Protein AF-A0A9E4W998-F1 (afdb_monomer_lite)

Sequence (373 aa):
MCLHSLLADSEVFVQIQPGGPGDFEPGATVIGVSGEPVAAVGDEARWFGGEDSEAGGDVGALSVRQNTSIGAIYFRIFVGRPDLDSGAQLEIAKTLALAALPRFPGDAGYVNNILLKEEAGEWTRGEGLVATLGLFAGEVEATEVLLNPELVDFDGTGVILMAREYLEDGPDDEAKTEIERLLERLILSRERLEAMAGIGPPTTARGLQPIFLGKALGAGDCEDNHGAPAPCVLEVTIGELDEMFGEGKYSIWVEEGQSQFGWTDNHLLWAKEAMTESAIAYEAEGDMLNVDMWFSAFKGPHTTASPLFEGGDCFIALHGPMQNEEESVFKQNIAAAMAHCALPVLAPPGEEEGDDCEIDICLSSEFFWPVLF

Secondary structure (DSSP, 8-state):
--TTSSSTT-SSEEEEEE--GGGGSTT-EETTEEPEEETTSSSEEEEE-STT-TTTSSEEEEEEEEEETTEEEEEEEEEE-TTS-HHHHHHHHHHHHHHHGGGSTTS-BHHHHHHHHHHTTSS-HHHHHHHHHHHHTTSS-HHHH-S-SS-SB---HHHHHHHHHHHHH-S-HHHHHHHHHHHHHHS--HHHHHHHTT-SS-SS------------B----TTTTS--SS-EEEEEE-HHHHHHH-TTSEEEEEETTHHHHT--HHHHHHHHHHHHHHHHHHHTTSPPPPEEEEE-----S--SEEEEEETTEEEEEE-GGGGGS-HHHHHHHHHHHHHHHHHHHHS-------TT--------TTTSSTT--

Radius of gyration: 27.63 Å; chains: 1; bounding box: 77×41×64 Å

Foldseek 3Di:
DDPPPPCPPDLWDKDKFFFDPLLVDVQRADLQFGWDWDPDFAPTKTKRFFCPRPNDGFKIKIWHWHQAPVGIGIMMMITRDNVDHRVVSVVVRRVVRVVCVVVPQRQLELVVLLVVCCVVVVDPSLVLLLQSLCVVLLNHDPVVRGPDSDHPDLACVSSLVSLVVCLVDPPDPVSNVSSVVSCVRNPPDPVRLCVLQCVPDNPDPPPPDPQDQDDFDAFDQCVVPDVDPFGFGGKRWDVVCCVVQNGQLEIETETPCVVVLVDDVVLVVLLSSLSVSLCVSLVVVHRFFREYEYEDSAPDPDLAWAWDDDPRHIYTYGYSNVSPDDSSVSSSRSSVSSNVRSSVGSRDDDDDDDPDDPPPSCNDPRPPPVVPD

pLDDT: mean 78.98, std 19.94, range [28.03, 98.44]

Structure (mmCIF, N/CA/C/O backbone):
data_AF-A0A9E4W998-F1
#
_entry.id   AF-A0A9E4W998-F1
#
loop_
_atom_site.group_PDB
_atom_site.id
_atom_site.type_symbol
_atom_site.label_atom_id
_atom_site.label_alt_id
_atom_site.label_comp_id
_atom_site.label_asym_id
_atom_site.label_entity_id
_atom_site.label_seq_id
_atom_site.pdbx_PDB_ins_code
_atom_site.Cartn_x
_atom_site.Cartn_y
_atom_site.Cartn_z
_atom_site.occupancy
_atom_site.B_iso_or_equiv
_atom_site.auth_seq_id
_atom_site.auth_comp_id
_atom_site.auth_asym_id
_atom_site.auth_atom_id
_atom_site.pdbx_PDB_model_num
ATOM 1 N N . MET A 1 1 ? -24.086 -18.890 0.461 1.00 29.09 1 MET A N 1
ATOM 2 C CA . MET A 1 1 ? -24.928 -19.902 1.138 1.00 29.09 1 MET A CA 1
ATOM 3 C C . MET A 1 1 ? -25.397 -19.271 2.446 1.00 29.09 1 MET A C 1
ATOM 5 O O . MET A 1 1 ? -24.570 -19.013 3.305 1.00 29.09 1 MET A O 1
ATOM 9 N N . CYS A 1 2 ? -26.659 -18.841 2.526 1.00 31.58 2 CYS A N 1
ATOM 10 C CA . CYS A 1 2 ? -27.147 -17.974 3.603 1.00 31.58 2 CYS A CA 1
ATOM 11 C C . CYS A 1 2 ? -27.314 -18.742 4.920 1.00 31.58 2 CYS A C 1
ATOM 13 O O . CYS A 1 2 ? -28.121 -19.665 5.004 1.00 31.58 2 CYS A O 1
ATOM 15 N N . LEU A 1 3 ? -26.626 -18.285 5.966 1.00 36.28 3 LEU A N 1
ATOM 16 C CA . LEU A 1 3 ? -26.754 -18.730 7.360 1.00 36.28 3 LEU A CA 1
ATOM 17 C C . LEU A 1 3 ? -28.107 -18.323 8.005 1.00 36.28 3 LEU A C 1
ATOM 19 O O . LEU A 1 3 ? -28.192 -18.122 9.208 1.00 36.28 3 LEU A O 1
ATOM 23 N N . HIS A 1 4 ? -29.161 -18.129 7.208 1.00 43.69 4 HIS A N 1
ATOM 24 C CA . HIS A 1 4 ? -30.417 -17.493 7.631 1.00 43.69 4 HIS A CA 1
ATOM 25 C C . HIS A 1 4 ? -31.451 -18.463 8.224 1.00 43.69 4 HIS A C 1
ATOM 27 O O . HIS A 1 4 ? -32.461 -18.013 8.745 1.00 43.69 4 HIS A O 1
ATOM 33 N N . SER A 1 5 ? -31.235 -19.782 8.153 1.00 42.38 5 SER A N 1
ATOM 34 C CA . SER A 1 5 ? -32.297 -20.759 8.457 1.00 42.38 5 SER A CA 1
ATOM 35 C C . SER A 1 5 ? -32.109 -21.567 9.747 1.00 42.38 5 SER A C 1
ATOM 37 O O . SER A 1 5 ? -33.015 -22.315 10.097 1.00 42.38 5 SER A O 1
ATOM 39 N N . LEU A 1 6 ? -30.972 -21.469 10.444 1.00 41.44 6 LEU A N 1
ATOM 40 C CA . LEU A 1 6 ? -30.675 -22.339 11.599 1.00 41.44 6 LEU A CA 1
ATOM 41 C C . LEU A 1 6 ? -30.755 -21.647 12.969 1.00 41.44 6 LEU A C 1
ATOM 43 O O . LEU A 1 6 ? -30.686 -22.333 13.981 1.00 41.44 6 LEU A O 1
ATOM 47 N N . LEU A 1 7 ? -30.930 -20.323 13.016 1.00 48.75 7 LEU A N 1
ATOM 48 C CA . LEU A 1 7 ? -31.042 -19.558 14.270 1.00 48.75 7 LEU A CA 1
ATOM 49 C C . LEU A 1 7 ? -32.471 -19.084 14.579 1.00 48.75 7 LEU A C 1
ATOM 51 O O . LEU A 1 7 ? -32.693 -18.476 15.618 1.00 48.75 7 LEU A O 1
ATOM 55 N N . ALA A 1 8 ? -33.443 -19.382 13.712 1.00 50.25 8 ALA A N 1
ATOM 56 C CA . ALA A 1 8 ? -34.829 -18.940 13.884 1.00 50.25 8 ALA A CA 1
ATOM 57 C C . ALA A 1 8 ? -35.542 -19.566 15.102 1.00 50.25 8 ALA A C 1
ATOM 59 O O . ALA A 1 8 ? -36.568 -19.044 15.521 1.00 50.25 8 ALA A O 1
ATOM 60 N N . ASP A 1 9 ? -34.990 -20.636 15.687 1.00 56.50 9 ASP A N 1
ATOM 61 C CA . ASP A 1 9 ? -35.613 -21.350 16.811 1.00 56.50 9 ASP A CA 1
ATOM 62 C C . ASP A 1 9 ? -34.942 -21.080 18.172 1.00 56.50 9 ASP A C 1
ATOM 64 O O . ASP A 1 9 ? -35.412 -21.578 19.195 1.00 56.50 9 ASP A O 1
ATOM 68 N N . SER A 1 10 ? -33.849 -20.307 18.228 1.00 56.22 10 SER A N 1
ATOM 69 C CA . SER A 1 10 ? -33.275 -19.876 19.508 1.00 56.22 10 SER A CA 1
ATOM 70 C C . SER A 1 10 ? -33.819 -18.503 19.889 1.00 56.22 10 SER A C 1
ATOM 72 O O . SER A 1 10 ? -33.426 -17.504 19.293 1.00 56.22 10 SER A O 1
ATOM 74 N N . GLU A 1 11 ? -34.666 -18.450 20.923 1.00 75.69 11 GLU A N 1
ATOM 75 C CA . GLU A 1 11 ? -35.223 -17.206 21.494 1.00 75.69 11 GLU A CA 1
ATOM 76 C C . GLU A 1 11 ? -34.141 -16.208 21.954 1.00 75.69 11 GLU A C 1
ATOM 78 O O . GLU A 1 11 ? -34.429 -15.033 22.142 1.00 75.69 11 GLU A O 1
ATOM 83 N N . VAL A 1 12 ? -32.891 -16.655 22.126 1.00 87.88 12 VAL A N 1
ATOM 84 C CA . VAL A 1 12 ? -31.770 -15.837 22.596 1.00 87.88 12 VAL A CA 1
ATOM 85 C C . VAL A 1 12 ? -30.600 -15.895 21.617 1.00 87.88 12 VAL A C 1
ATOM 87 O O . VAL A 1 12 ? -29.991 -16.952 21.449 1.00 87.88 12 VAL A O 1
ATOM 90 N N . PHE A 1 13 ? -30.234 -14.758 21.019 1.00 90.12 13 PHE A N 1
ATOM 91 C CA . PHE A 1 13 ? -29.075 -14.664 20.131 1.00 90.12 13 PHE A CA 1
ATOM 92 C C . PHE A 1 13 ? -28.424 -13.275 20.110 1.00 90.12 13 PHE A C 1
ATOM 94 O O . PHE A 1 13 ? -29.028 -12.257 20.444 1.00 90.12 13 PHE A O 1
ATOM 101 N N . VAL A 1 14 ? -27.168 -13.253 19.668 1.00 91.19 14 VAL A N 1
ATOM 102 C CA . VAL A 1 14 ? -26.423 -12.050 19.286 1.00 91.19 14 VAL A CA 1
ATOM 103 C C . VAL A 1 14 ? -25.777 -12.333 17.936 1.00 91.19 14 VAL A C 1
ATOM 105 O O . VAL A 1 14 ? -25.149 -13.378 17.768 1.00 91.19 14 VAL A O 1
ATOM 108 N N . GLN A 1 15 ? -25.917 -11.422 16.977 1.00 92.12 15 GLN A N 1
ATOM 109 C CA . GLN A 1 15 ? -25.364 -11.604 15.637 1.00 92.12 15 GLN A CA 1
ATOM 110 C C . GLN A 1 15 ? -24.784 -10.304 15.088 1.00 92.12 15 GLN A C 1
ATOM 112 O O . GLN A 1 15 ? -25.435 -9.268 15.149 1.00 92.12 15 GLN A O 1
ATOM 117 N N . ILE A 1 16 ? -23.596 -10.379 14.484 1.00 92.69 16 ILE A N 1
ATOM 118 C CA . ILE A 1 16 ? -23.014 -9.286 13.697 1.00 92.69 16 ILE A CA 1
ATOM 119 C C . ILE A 1 16 ? -23.237 -9.589 12.211 1.00 92.69 16 ILE A C 1
ATOM 121 O O . ILE A 1 16 ? -22.970 -10.704 11.763 1.00 92.69 16 ILE A O 1
ATOM 125 N N . GLN A 1 17 ? -23.755 -8.628 11.452 1.00 93.19 17 GLN A N 1
ATOM 126 C CA . GLN A 1 17 ? -23.986 -8.743 10.008 1.00 93.19 17 GLN A CA 1
ATOM 127 C C . GLN A 1 17 ? -23.460 -7.502 9.272 1.00 93.19 17 GLN A C 1
ATOM 129 O O . GLN A 1 17 ? -23.360 -6.439 9.885 1.00 93.19 17 GLN A O 1
ATOM 134 N N . PRO A 1 18 ? -23.180 -7.584 7.960 1.00 93.44 18 PRO A N 1
ATOM 135 C CA . PRO A 1 18 ? -22.953 -6.395 7.145 1.00 93.44 18 PRO A CA 1
ATOM 136 C C . PRO A 1 18 ? -24.141 -5.422 7.214 1.00 93.44 18 PRO A C 1
ATOM 138 O O . PRO A 1 18 ? -25.306 -5.832 7.184 1.00 93.44 18 PRO A O 1
ATOM 141 N N . GLY A 1 19 ? -23.834 -4.132 7.325 1.00 94.50 19 GLY A N 1
ATOM 142 C CA . GLY A 1 19 ? -24.793 -3.032 7.254 1.00 94.50 19 GLY A CA 1
ATOM 143 C C . GLY A 1 19 ? -24.738 -2.333 5.900 1.00 94.50 19 GLY A C 1
ATOM 144 O O . GLY A 1 19 ? -24.090 -2.808 4.968 1.00 94.50 19 GLY A O 1
ATOM 145 N N . GLY A 1 20 ? -25.401 -1.184 5.785 1.00 95.56 20 GLY A N 1
ATOM 146 C CA . GLY A 1 20 ? -25.269 -0.350 4.594 1.00 95.56 20 GLY A CA 1
ATOM 147 C C . GLY A 1 20 ? -25.562 1.126 4.851 1.00 95.56 20 GLY A C 1
ATOM 148 O O . GLY A 1 20 ? -26.165 1.466 5.868 1.00 95.56 20 GLY A O 1
ATOM 149 N N . PRO A 1 21 ? -25.190 2.015 3.912 1.00 96.25 21 PRO A N 1
ATOM 150 C CA . PRO A 1 21 ? -25.434 3.454 4.037 1.00 96.25 21 PRO A CA 1
ATOM 151 C C . PRO A 1 21 ? -26.922 3.794 4.196 1.00 96.25 21 PRO A C 1
ATOM 153 O O . PRO A 1 21 ? -27.255 4.748 4.894 1.00 96.25 21 PRO A O 1
ATOM 156 N N . GLY A 1 22 ? -27.815 2.969 3.634 1.00 96.50 22 GLY A N 1
ATOM 157 C CA . GLY A 1 22 ? -29.265 3.120 3.771 1.00 96.50 22 GLY A CA 1
ATOM 158 C C . GLY A 1 22 ? -29.775 3.067 5.216 1.00 96.50 22 GLY A C 1
ATOM 159 O O . GLY A 1 22 ? -30.827 3.627 5.494 1.00 96.50 22 GLY A O 1
ATOM 160 N N . ASP A 1 23 ? -29.025 2.476 6.156 1.00 96.44 23 ASP A N 1
ATOM 161 C CA . ASP A 1 23 ? -29.395 2.465 7.582 1.00 96.44 23 ASP A CA 1
ATOM 162 C C . ASP A 1 23 ? -29.306 3.866 8.219 1.00 96.44 23 ASP A C 1
ATOM 164 O O . ASP A 1 23 ? -29.913 4.135 9.254 1.00 96.44 23 ASP A O 1
ATOM 168 N N . PHE A 1 24 ? -28.566 4.783 7.595 1.00 96.38 24 PHE A N 1
ATOM 169 C CA . PHE A 1 24 ? -28.275 6.119 8.120 1.00 96.38 24 PHE A CA 1
ATOM 170 C C . PHE A 1 24 ? -29.111 7.216 7.451 1.00 96.38 24 PHE A C 1
ATOM 172 O O . PHE A 1 24 ? -29.078 8.378 7.862 1.00 96.38 24 PHE A O 1
ATOM 179 N N . GLU A 1 25 ? -29.929 6.862 6.459 1.00 96.06 25 GLU A N 1
ATOM 180 C CA . GLU A 1 25 ? -30.802 7.812 5.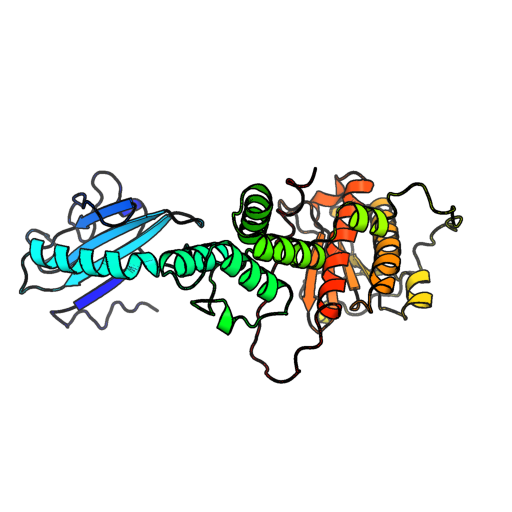777 1.00 96.06 25 GLU A CA 1
ATOM 181 C C . GLU A 1 25 ? -31.934 8.323 6.700 1.00 96.06 25 GLU A C 1
ATOM 183 O O . GLU A 1 25 ? -32.357 7.649 7.650 1.00 96.06 25 GLU A O 1
ATOM 188 N N . PRO A 1 26 ? -32.452 9.545 6.484 1.00 93.44 26 PRO A N 1
ATOM 189 C CA . PRO A 1 26 ? -33.636 10.022 7.194 1.00 93.44 26 PRO A CA 1
ATOM 190 C C . PRO A 1 26 ? -34.834 9.084 6.982 1.00 93.44 26 PRO A C 1
ATOM 192 O O . PRO A 1 26 ? -35.230 8.827 5.849 1.00 93.44 26 PRO A O 1
ATOM 195 N N . GLY A 1 27 ? -35.427 8.591 8.073 1.00 91.94 27 GLY A N 1
ATOM 196 C CA . GLY A 1 27 ? -36.542 7.638 8.010 1.00 91.94 27 GLY A CA 1
ATOM 197 C C . GLY A 1 27 ? -36.139 6.208 7.640 1.00 91.94 27 GLY A C 1
ATOM 198 O O . GLY A 1 27 ? -37.017 5.403 7.337 1.00 91.94 27 GLY A O 1
ATOM 199 N N . ALA A 1 28 ? -34.840 5.888 7.659 1.00 93.81 28 ALA A N 1
ATOM 200 C CA . ALA A 1 28 ? -34.356 4.527 7.494 1.00 93.81 28 ALA A CA 1
ATOM 201 C C . ALA A 1 28 ? -35.040 3.582 8.484 1.00 93.81 28 ALA A C 1
ATOM 203 O O . ALA A 1 28 ? -35.149 3.885 9.679 1.00 93.81 28 ALA A O 1
ATOM 204 N N . THR A 1 29 ? -35.455 2.422 7.978 1.00 93.31 29 THR A N 1
ATOM 205 C CA . THR A 1 29 ? -36.029 1.364 8.799 1.00 93.31 29 THR A CA 1
ATOM 206 C C . THR A 1 29 ? -35.238 0.077 8.672 1.00 93.31 29 THR A C 1
ATOM 208 O O . THR A 1 29 ? -35.014 -0.402 7.561 1.00 93.31 29 THR A O 1
ATOM 211 N N . VAL A 1 30 ? -34.911 -0.534 9.803 1.00 89.31 30 VAL A N 1
ATOM 212 C CA . VAL A 1 30 ? -34.403 -1.907 9.884 1.00 89.31 30 VAL A CA 1
ATOM 213 C C . VAL A 1 30 ? -35.447 -2.697 10.652 1.00 89.31 30 VAL A C 1
ATOM 215 O O . VAL A 1 30 ? -36.005 -2.179 11.612 1.00 89.31 30 VAL A O 1
ATOM 218 N N . ILE A 1 31 ? -35.778 -3.908 10.191 1.00 87.69 31 ILE A N 1
ATOM 219 C CA . ILE A 1 31 ? -36.824 -4.769 10.786 1.00 87.69 31 ILE A CA 1
ATOM 220 C C . ILE A 1 31 ? -38.181 -4.061 11.006 1.00 87.69 31 ILE A C 1
ATOM 222 O O . ILE A 1 31 ? -38.928 -4.386 11.921 1.00 87.69 31 ILE A O 1
ATOM 226 N N . GLY A 1 32 ? -38.512 -3.089 10.146 1.00 85.56 32 GLY A N 1
ATOM 227 C CA . GLY A 1 32 ? -39.755 -2.310 10.233 1.00 85.56 32 GLY A CA 1
ATOM 228 C C . GLY A 1 32 ? -39.760 -1.220 11.312 1.00 85.56 32 GLY A C 1
ATOM 229 O O . GLY A 1 32 ? -40.793 -0.596 11.529 1.00 85.56 32 GLY A O 1
ATOM 230 N N . VAL A 1 33 ? -38.626 -0.966 11.965 1.00 87.31 33 VAL A N 1
ATOM 231 C CA . VAL A 1 33 ? -38.473 0.034 13.029 1.00 87.31 33 VAL A CA 1
ATOM 232 C C . VAL A 1 33 ? -37.657 1.208 12.511 1.00 87.31 33 VAL A C 1
ATOM 234 O O . VAL A 1 33 ? -36.693 0.990 11.788 1.00 87.31 33 VAL A O 1
ATOM 237 N N . SER A 1 34 ? -38.015 2.440 12.879 1.00 91.19 34 SER A N 1
ATOM 238 C CA . SER A 1 34 ? -37.220 3.637 12.566 1.00 91.19 34 SER A CA 1
ATOM 239 C C . SER A 1 34 ? -35.989 3.735 13.467 1.00 91.19 34 SER A C 1
ATOM 241 O O . SER A 1 34 ? -36.078 3.499 14.668 1.00 91.19 34 SER A O 1
ATOM 243 N N . GLY A 1 35 ? -34.848 4.109 12.891 1.00 91.94 35 GLY A N 1
ATOM 244 C CA . GLY A 1 35 ? -33.595 4.236 13.633 1.00 91.94 35 GLY A CA 1
ATOM 245 C C . GLY A 1 35 ? -33.502 5.523 14.456 1.00 91.94 35 GLY A C 1
ATOM 246 O O . GLY A 1 35 ? -33.662 6.612 13.906 1.00 91.94 35 GLY A O 1
ATOM 247 N N . GLU A 1 36 ? -33.156 5.403 15.737 1.00 94.31 36 GLU A N 1
ATOM 248 C CA . GLU A 1 36 ? -32.830 6.524 16.627 1.00 94.31 36 GLU A CA 1
ATOM 249 C C . GLU A 1 36 ? -31.306 6.693 16.763 1.00 94.31 36 GLU A C 1
ATOM 251 O O . GLU A 1 36 ? -30.603 5.692 16.924 1.00 94.31 36 GLU A O 1
ATOM 256 N N . PRO A 1 37 ? -30.751 7.920 16.718 1.00 95.94 37 PRO A N 1
ATOM 257 C CA . PRO A 1 37 ? -29.314 8.138 16.872 1.00 95.94 37 PRO A CA 1
ATOM 258 C C . PRO A 1 37 ? -28.773 7.637 18.217 1.00 95.94 37 PRO A C 1
ATOM 260 O O . PRO A 1 37 ? -29.341 7.911 19.275 1.00 95.94 37 PRO A O 1
ATOM 263 N N . VAL A 1 38 ? -27.623 6.967 18.181 1.00 96.50 38 VAL A N 1
ATOM 264 C CA . VAL A 1 38 ? -26.898 6.489 19.364 1.00 96.50 38 VAL A CA 1
ATOM 265 C C . VAL A 1 38 ? -25.558 7.205 19.444 1.00 96.50 38 VAL A C 1
ATOM 267 O O . VAL A 1 38 ? -24.757 7.160 18.515 1.00 96.50 38 VAL A O 1
ATOM 270 N N . ALA A 1 39 ? -25.304 7.872 20.567 1.00 96.12 39 ALA A N 1
ATOM 271 C CA . ALA A 1 39 ? -24.034 8.548 20.804 1.00 96.12 39 ALA A CA 1
ATOM 272 C C . ALA A 1 39 ? -22.933 7.565 21.239 1.00 96.12 39 ALA A C 1
ATOM 274 O O . ALA A 1 39 ? -23.213 6.535 21.857 1.00 96.12 39 ALA A O 1
ATOM 275 N N . ALA A 1 40 ? -21.678 7.954 20.996 1.00 92.12 40 ALA A N 1
ATOM 276 C CA . ALA A 1 40 ? -20.473 7.274 21.480 1.00 92.12 40 ALA A CA 1
ATOM 277 C C . ALA A 1 40 ? -20.286 5.825 20.983 1.00 92.12 40 ALA A C 1
ATOM 279 O O . ALA A 1 40 ? -19.686 5.011 21.682 1.00 92.12 40 ALA A O 1
ATOM 280 N N . VAL A 1 41 ? -20.780 5.501 19.784 1.00 93.75 41 VAL A N 1
ATOM 281 C CA . VAL A 1 41 ? -20.459 4.255 19.074 1.00 93.75 41 VAL A CA 1
ATOM 282 C C . VAL A 1 41 ? -20.149 4.580 17.620 1.00 93.75 41 VAL A C 1
ATOM 284 O O . VAL A 1 41 ? -21.019 5.076 16.908 1.00 93.75 41 VAL A O 1
ATOM 287 N N . GLY A 1 42 ? -18.927 4.266 17.192 1.00 90.81 42 GLY A N 1
ATOM 288 C CA . GLY A 1 42 ? -18.432 4.611 15.861 1.00 90.81 42 GLY A CA 1
ATOM 289 C C . GLY A 1 42 ? -18.460 6.117 15.586 1.00 90.81 42 GLY A C 1
ATOM 290 O O . GLY A 1 42 ? -18.574 6.930 16.508 1.00 90.81 42 GLY A O 1
ATOM 291 N N . ASP A 1 43 ? -18.413 6.481 14.307 1.00 93.06 43 ASP A N 1
ATOM 292 C CA . ASP A 1 43 ? -18.639 7.865 13.875 1.00 93.06 43 ASP A CA 1
ATOM 293 C C . ASP A 1 43 ? -20.131 8.207 13.857 1.00 93.06 43 ASP A C 1
ATOM 295 O O . ASP A 1 43 ? -20.536 9.337 14.134 1.00 93.06 43 ASP A O 1
ATOM 299 N N . GLU A 1 44 ? -20.957 7.220 13.512 1.00 97.00 44 GLU A N 1
ATOM 300 C CA . GLU A 1 44 ? -22.406 7.324 13.514 1.00 97.00 44 GLU A CA 1
ATOM 301 C C . GLU A 1 44 ? -23.012 5.966 13.880 1.00 97.00 44 GLU A C 1
ATOM 303 O O . GLU A 1 44 ? -22.617 4.926 13.350 1.00 97.00 44 GLU A O 1
ATOM 308 N N . ALA A 1 45 ? -24.009 5.963 14.762 1.00 97.50 45 ALA A N 1
ATOM 309 C CA . ALA A 1 45 ? -24.749 4.758 15.107 1.00 97.50 45 ALA A CA 1
ATOM 310 C C . ALA A 1 45 ? -26.244 5.042 15.231 1.00 97.50 45 ALA A C 1
ATOM 312 O O . ALA A 1 45 ? -26.661 6.134 15.629 1.00 97.50 45 ALA A O 1
ATOM 313 N N . ARG A 1 46 ? -27.058 4.040 14.891 1.00 97.56 46 ARG A N 1
ATOM 314 C CA . ARG A 1 46 ? -28.519 4.097 14.983 1.00 97.56 46 ARG A CA 1
ATOM 315 C C . ARG A 1 46 ? -29.102 2.822 15.567 1.00 97.56 46 ARG A C 1
ATOM 317 O O . ARG A 1 46 ? -28.757 1.722 15.136 1.00 97.56 46 ARG A O 1
ATOM 324 N N . TRP A 1 47 ? -29.998 2.989 16.532 1.00 96.62 47 TRP A N 1
ATOM 325 C CA . TRP A 1 47 ? -30.727 1.918 17.194 1.00 96.62 47 TRP A CA 1
ATOM 326 C C . TRP A 1 47 ? -32.112 1.740 16.591 1.00 96.62 47 TRP A C 1
ATOM 328 O O . TRP A 1 47 ? -32.888 2.686 16.506 1.00 96.62 47 TRP A O 1
ATOM 338 N N . PHE A 1 48 ? -32.430 0.505 16.235 1.00 93.75 48 PHE A N 1
ATOM 339 C CA . PHE A 1 48 ? -33.706 0.066 15.693 1.00 93.75 48 PHE A CA 1
ATOM 340 C C . PHE A 1 48 ? -34.306 -0.920 16.711 1.00 93.75 48 PHE A C 1
ATOM 342 O O . PHE A 1 48 ? -34.041 -2.120 16.655 1.00 93.75 48 PHE A O 1
ATOM 349 N N . GLY A 1 49 ? -34.997 -0.386 17.725 1.00 84.25 49 GLY A N 1
ATOM 350 C CA . GLY A 1 49 ? -35.452 -1.121 18.919 1.00 84.25 49 GLY A CA 1
ATOM 351 C C . GLY A 1 49 ? -36.722 -1.974 18.754 1.00 84.25 49 GLY A C 1
ATOM 352 O O . GLY A 1 49 ? -37.533 -1.733 17.870 1.00 84.25 49 GLY A O 1
ATOM 353 N N . GLY A 1 50 ? -36.906 -2.964 19.639 1.00 66.25 50 GLY A N 1
ATOM 354 C CA . GLY A 1 50 ? -37.843 -4.086 19.449 1.00 66.25 50 GLY A CA 1
ATOM 355 C C . GLY A 1 50 ? -39.252 -3.985 20.056 1.00 66.25 50 GLY A C 1
ATOM 356 O O . GLY A 1 50 ? -40.134 -4.680 19.562 1.00 66.25 50 GLY A O 1
ATOM 357 N N . GLU A 1 51 ? -39.516 -3.122 21.047 1.00 66.12 51 GLU A N 1
ATOM 358 C CA . GLU A 1 51 ? -40.753 -3.221 21.862 1.00 66.12 51 GLU A CA 1
ATOM 359 C C . GLU A 1 51 ? -42.066 -2.928 21.105 1.00 66.12 51 GLU A C 1
ATOM 361 O O . GLU A 1 51 ? -43.104 -3.476 21.468 1.00 66.12 51 GLU A O 1
ATOM 366 N N . ASP A 1 52 ? -42.019 -2.144 20.021 1.00 59.91 52 ASP A N 1
ATOM 367 C CA . ASP A 1 52 ? -43.196 -1.748 19.224 1.00 59.91 52 ASP A CA 1
ATOM 368 C C . ASP A 1 52 ? -43.093 -2.157 17.742 1.00 59.91 52 ASP A C 1
ATOM 370 O O . ASP A 1 52 ? -43.811 -1.633 16.885 1.00 59.91 52 ASP A O 1
ATOM 374 N N . SER A 1 53 ? -42.190 -3.081 17.393 1.00 63.59 53 SER A N 1
ATOM 375 C CA . SER A 1 53 ? -42.078 -3.503 15.995 1.00 63.59 53 SER A CA 1
ATOM 376 C C . SER A 1 53 ? -43.308 -4.325 15.585 1.00 63.59 53 SER A C 1
ATOM 378 O O . SER A 1 53 ? -43.612 -5.368 16.170 1.00 63.59 53 SER A O 1
ATOM 380 N N . GLU A 1 54 ? -43.999 -3.902 14.518 1.00 58.69 54 GLU A N 1
ATOM 381 C CA . GLU A 1 54 ? -45.098 -4.678 13.911 1.00 58.69 54 GLU A CA 1
ATOM 382 C C . GLU A 1 54 ? -44.636 -6.075 13.432 1.00 58.69 54 GLU A C 1
ATOM 384 O O . GLU A 1 54 ? -45.457 -6.943 13.138 1.00 58.69 54 GLU A O 1
ATOM 389 N N . ALA A 1 55 ? -43.317 -6.304 13.385 1.00 56.00 55 ALA A N 1
ATOM 390 C CA . ALA A 1 55 ? -42.662 -7.548 13.004 1.00 56.00 55 ALA A CA 1
ATOM 391 C C . ALA A 1 55 ? -42.462 -8.564 14.152 1.00 56.00 55 ALA A C 1
ATOM 393 O O . ALA A 1 55 ? -41.981 -9.662 13.879 1.00 56.00 55 ALA A O 1
ATOM 394 N N . GLY A 1 56 ? -42.848 -8.256 15.398 1.00 55.22 56 GLY A N 1
ATOM 395 C CA . GLY A 1 56 ? -42.814 -9.230 16.500 1.00 55.22 56 GLY A CA 1
ATOM 396 C C . GLY A 1 56 ? -41.625 -9.114 17.465 1.00 55.22 56 GLY A C 1
ATOM 397 O O . GLY A 1 56 ? -40.974 -10.108 17.767 1.00 55.22 56 GLY A O 1
ATOM 398 N N . GLY A 1 57 ? -41.391 -7.911 17.992 1.00 64.06 57 GLY A N 1
ATOM 399 C CA . GLY A 1 57 ? -41.247 -7.688 19.442 1.00 64.06 57 GLY A CA 1
ATOM 400 C C . GLY A 1 57 ? -39.908 -7.881 20.170 1.00 64.06 57 GLY A C 1
ATOM 401 O O . GLY A 1 57 ? -39.683 -7.163 21.136 1.00 64.06 57 GLY A O 1
ATOM 402 N N . ASP A 1 58 ? -39.013 -8.783 19.758 1.00 84.75 58 ASP A N 1
ATOM 403 C CA . ASP A 1 58 ? -37.952 -9.248 20.690 1.00 84.75 58 ASP A CA 1
ATOM 404 C C . ASP A 1 58 ? -36.504 -9.037 20.220 1.00 84.75 58 ASP A C 1
ATOM 406 O O . ASP A 1 58 ? -35.550 -9.438 20.898 1.00 84.75 58 ASP A O 1
ATOM 410 N N . VAL A 1 59 ? -36.326 -8.405 19.059 1.00 90.06 59 VAL A N 1
ATOM 411 C CA . VAL A 1 59 ? -35.013 -8.188 18.443 1.00 90.06 59 VAL A CA 1
ATOM 412 C C . VAL A 1 59 ? -34.749 -6.700 18.282 1.00 90.06 59 VAL A C 1
ATOM 414 O O . VAL A 1 59 ? -35.496 -6.000 17.603 1.00 90.06 59 VAL A O 1
ATOM 417 N N . GLY A 1 60 ? -33.650 -6.231 18.862 1.00 93.31 60 GLY A N 1
ATOM 418 C CA . GLY A 1 60 ? -33.093 -4.911 18.601 1.00 93.31 60 GLY A CA 1
ATOM 419 C C . GLY A 1 60 ? -31.904 -4.987 17.644 1.00 93.31 60 GLY A C 1
ATOM 420 O O . GLY A 1 60 ? -31.140 -5.956 17.668 1.00 93.31 60 GLY A O 1
ATOM 421 N N . ALA A 1 61 ? -31.735 -3.970 16.799 1.00 95.06 61 ALA A N 1
ATOM 422 C CA . ALA A 1 61 ? -30.595 -3.862 15.891 1.00 95.06 61 ALA A CA 1
ATOM 423 C C . ALA A 1 61 ? -29.854 -2.532 16.075 1.00 95.06 61 ALA A C 1
ATOM 425 O O . ALA A 1 61 ? -30.457 -1.464 16.029 1.00 95.06 61 ALA A O 1
ATOM 426 N N . LEU A 1 62 ? -28.532 -2.582 16.237 1.00 97.19 62 LEU A N 1
ATOM 427 C CA . LEU A 1 62 ? -27.654 -1.412 16.221 1.00 97.19 62 LEU A CA 1
ATOM 428 C C . LEU A 1 62 ? -26.894 -1.389 14.898 1.00 97.19 62 LEU A C 1
ATOM 430 O O . LEU A 1 62 ? -26.064 -2.266 14.670 1.00 97.19 62 LEU A O 1
ATOM 434 N N . SER A 1 63 ? -27.155 -0.402 14.042 1.00 97.75 63 SER A N 1
ATOM 435 C CA . SER A 1 63 ? -26.315 -0.150 12.865 1.00 97.75 63 SER A CA 1
ATOM 436 C C . SER A 1 63 ? -25.206 0.821 13.239 1.00 97.75 63 SER A C 1
ATOM 438 O O . SER A 1 63 ? -25.469 1.840 13.878 1.00 97.75 63 SER A O 1
ATOM 440 N N . VAL A 1 64 ? -23.979 0.513 12.832 1.00 97.06 64 VAL A N 1
ATOM 441 C CA . VAL A 1 64 ? -22.780 1.306 13.108 1.00 97.06 64 VAL A CA 1
ATOM 442 C C . VAL A 1 64 ? -22.079 1.620 11.796 1.00 97.06 64 VAL A C 1
ATOM 444 O O . VAL A 1 64 ? -21.900 0.743 10.947 1.00 97.06 64 VAL A O 1
ATOM 447 N N . ARG A 1 65 ? -21.697 2.885 11.646 1.00 96.25 65 ARG A N 1
ATOM 448 C CA . ARG A 1 65 ? -20.828 3.391 10.595 1.00 96.25 65 ARG A CA 1
ATOM 449 C C . ARG A 1 65 ? -19.540 3.880 11.242 1.00 96.25 65 ARG A C 1
ATOM 451 O O . ARG A 1 65 ? -19.565 4.687 12.171 1.00 96.25 65 ARG A O 1
ATOM 458 N N . GLN A 1 66 ? -18.423 3.422 10.703 1.00 93.69 66 GLN A N 1
ATOM 459 C CA . GLN A 1 66 ? -17.094 3.896 11.064 1.00 93.69 66 GLN A CA 1
ATOM 460 C C . GLN A 1 66 ? -16.372 4.266 9.775 1.00 93.69 66 GLN A C 1
ATOM 462 O O . GLN A 1 66 ? -16.322 3.466 8.845 1.00 93.69 66 GLN A O 1
ATOM 467 N N . ASN A 1 67 ? -15.852 5.483 9.680 1.00 89.12 67 ASN A N 1
ATOM 468 C CA . ASN A 1 67 ? -14.916 5.822 8.623 1.00 89.12 67 ASN A CA 1
ATOM 469 C C . ASN A 1 67 ? -13.560 5.229 9.008 1.00 89.12 67 ASN A C 1
ATOM 471 O O . ASN A 1 67 ? -13.117 5.357 10.149 1.00 89.12 67 ASN A O 1
ATOM 475 N N . THR A 1 68 ? -12.942 4.572 8.041 1.00 81.06 68 THR A N 1
ATOM 476 C CA . THR A 1 68 ? -11.601 3.989 8.109 1.00 81.06 68 THR A CA 1
ATOM 477 C C . THR A 1 68 ? -10.772 4.574 6.969 1.00 81.06 68 THR A C 1
ATOM 479 O O . THR A 1 68 ? -11.319 5.273 6.104 1.00 81.06 68 THR A O 1
ATOM 482 N N . SER A 1 69 ? -9.471 4.298 6.942 1.00 64.19 69 SER A N 1
ATOM 483 C CA . SER A 1 69 ? -8.580 4.740 5.857 1.00 64.19 69 SER A CA 1
ATOM 484 C C . SER A 1 69 ? -9.033 4.236 4.475 1.00 64.19 69 SER A C 1
ATOM 486 O O . SER A 1 69 ? -8.962 4.978 3.497 1.00 64.19 69 SER A O 1
ATOM 488 N N . ILE A 1 70 ? -9.605 3.030 4.407 1.00 68.06 70 ILE A N 1
ATOM 489 C CA . ILE A 1 70 ? -10.095 2.394 3.171 1.00 68.06 70 ILE A CA 1
ATOM 490 C C . ILE A 1 70 ? -11.562 2.722 2.837 1.00 68.06 70 ILE A C 1
ATOM 492 O O . ILE A 1 70 ? -12.132 2.184 1.887 1.00 68.06 70 ILE A O 1
ATOM 496 N N . GLY A 1 71 ? -12.202 3.603 3.612 1.00 82.25 71 GLY A N 1
ATOM 497 C CA . GLY A 1 71 ? -13.588 4.028 3.411 1.00 82.25 71 GLY A CA 1
ATOM 498 C C . GLY A 1 71 ? -14.497 3.761 4.609 1.00 82.25 71 GLY A C 1
ATOM 499 O O . GLY A 1 71 ? -14.058 3.421 5.705 1.00 82.25 71 GLY A O 1
ATOM 500 N N . ALA A 1 72 ? -15.800 3.969 4.426 1.00 90.56 72 ALA A N 1
ATOM 501 C CA . ALA A 1 72 ? -16.772 3.738 5.489 1.00 90.56 72 ALA A CA 1
ATOM 502 C C . ALA A 1 72 ? -17.134 2.251 5.583 1.00 90.56 72 ALA A C 1
ATOM 504 O O . ALA A 1 72 ? -17.640 1.666 4.624 1.00 90.56 72 ALA A O 1
ATOM 505 N N . ILE A 1 73 ? -16.929 1.660 6.757 1.00 91.44 73 ILE A N 1
ATOM 506 C CA . ILE A 1 73 ? -17.439 0.333 7.089 1.00 91.44 73 ILE A CA 1
ATOM 507 C C . ILE A 1 73 ? -18.829 0.457 7.710 1.00 91.44 73 ILE A C 1
ATOM 509 O O . ILE A 1 73 ? -19.115 1.376 8.483 1.00 91.44 73 ILE A O 1
ATOM 513 N N . TYR A 1 74 ? -19.689 -0.500 7.375 1.00 95.44 74 TYR A N 1
ATOM 514 C CA . TYR A 1 74 ? -21.060 -0.571 7.858 1.00 95.44 74 TYR A CA 1
ATOM 515 C C . TYR A 1 74 ? -21.325 -1.966 8.402 1.00 95.44 74 TYR A C 1
ATOM 517 O O . TYR A 1 74 ? -21.195 -2.959 7.682 1.00 95.44 74 TYR A O 1
ATOM 525 N N . PHE A 1 75 ? -21.753 -2.054 9.654 1.00 95.56 75 PHE A N 1
ATOM 526 C CA . PHE A 1 75 ? -22.163 -3.322 10.244 1.00 95.56 75 PHE A CA 1
ATOM 527 C C . PHE A 1 75 ? -23.359 -3.140 11.168 1.00 95.56 75 PHE A C 1
ATOM 529 O O . PHE A 1 75 ? -23.683 -2.039 11.611 1.00 95.56 75 PHE A O 1
ATOM 536 N N . ARG A 1 76 ? -24.041 -4.249 11.430 1.00 96.94 76 ARG A N 1
ATOM 537 C CA . ARG A 1 76 ? -25.211 -4.339 12.293 1.00 96.94 76 ARG A CA 1
ATOM 538 C C . ARG A 1 76 ? -24.952 -5.336 13.397 1.00 96.94 76 ARG A C 1
ATOM 540 O O . ARG A 1 76 ? -24.380 -6.392 13.141 1.00 96.94 76 ARG A O 1
ATOM 547 N N . ILE A 1 77 ? -25.437 -5.032 14.591 1.00 96.19 77 ILE A N 1
ATOM 548 C CA . ILE A 1 77 ? -25.496 -5.965 15.711 1.00 96.19 77 ILE A CA 1
ATOM 549 C C . ILE A 1 77 ? -26.959 -6.201 16.044 1.00 96.19 77 ILE A C 1
ATOM 551 O O . ILE A 1 77 ? -27.647 -5.282 16.478 1.00 96.19 77 ILE A O 1
ATOM 555 N N . PHE A 1 78 ? -27.415 -7.431 15.855 1.00 94.25 78 PHE A N 1
ATOM 556 C CA . PHE A 1 78 ? -28.729 -7.889 16.276 1.00 94.25 78 PHE A CA 1
ATOM 557 C C . PHE A 1 78 ? -28.629 -8.529 17.656 1.00 94.25 78 PHE A C 1
ATOM 559 O O . PHE A 1 78 ? -27.751 -9.361 17.892 1.00 94.25 78 PHE A O 1
ATOM 566 N N . VAL A 1 79 ? -29.543 -8.161 18.548 1.00 93.88 79 VAL A N 1
ATOM 567 C CA . VAL A 1 79 ? -29.687 -8.732 19.888 1.00 93.88 79 VAL A CA 1
ATOM 568 C C . VAL A 1 79 ? -31.117 -9.243 20.016 1.00 93.88 79 VAL A C 1
ATOM 570 O O . VAL A 1 79 ? -32.043 -8.451 20.148 1.00 93.88 79 VAL A O 1
ATOM 573 N N . GLY A 1 80 ? -31.297 -10.561 19.953 1.00 91.62 80 GLY A N 1
ATOM 574 C CA . GLY A 1 80 ? -32.561 -11.220 20.274 1.00 91.62 80 GLY A CA 1
ATOM 575 C C . GLY A 1 80 ? -32.542 -11.641 21.734 1.00 91.62 80 GLY A C 1
ATOM 576 O O . GLY A 1 80 ? -31.895 -12.631 22.073 1.00 91.62 80 GLY A O 1
ATOM 577 N N . ARG A 1 81 ? -33.168 -10.859 22.614 1.00 91.38 81 ARG A N 1
ATOM 578 C CA . ARG A 1 81 ? -33.257 -11.128 24.058 1.00 91.38 81 ARG A CA 1
ATOM 579 C C . ARG A 1 81 ? -34.643 -10.708 24.559 1.00 91.38 81 ARG A C 1
ATOM 581 O O . ARG A 1 81 ? -34.756 -9.621 25.125 1.00 91.38 81 ARG A O 1
ATOM 588 N N . PRO A 1 82 ? -35.681 -11.544 24.367 1.00 89.25 82 PRO A N 1
ATOM 589 C CA . PRO A 1 82 ? -37.066 -11.230 24.747 1.00 89.25 82 PRO A CA 1
ATOM 590 C C . PRO A 1 82 ? -37.233 -10.955 26.247 1.00 89.25 82 PRO A C 1
ATOM 592 O O . PRO A 1 82 ? -38.191 -10.327 26.684 1.00 89.25 82 PRO A O 1
ATOM 595 N N . ASP 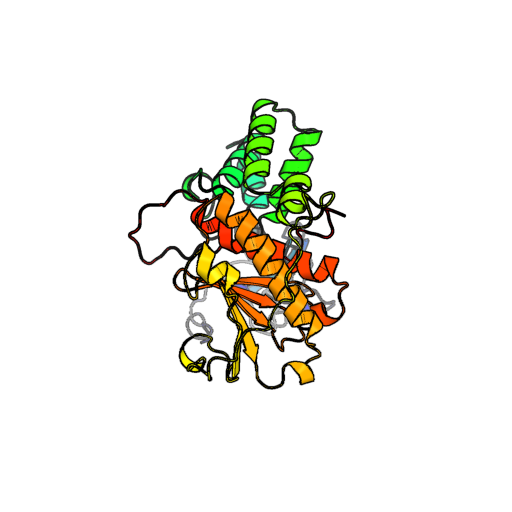A 1 83 ? -36.302 -11.446 27.066 1.00 90.56 83 ASP A N 1
ATOM 596 C CA . ASP A 1 83 ? -36.275 -11.233 28.509 1.00 90.56 83 ASP A CA 1
ATOM 597 C C . ASP A 1 83 ? -35.706 -9.865 28.926 1.00 90.56 83 ASP A C 1
ATOM 599 O O . ASP A 1 83 ? -35.725 -9.535 30.113 1.00 90.56 83 ASP A O 1
ATOM 603 N N . LEU A 1 84 ? -35.182 -9.084 27.977 1.00 90.94 84 LEU A N 1
ATOM 604 C CA . LEU A 1 84 ? -34.580 -7.774 28.199 1.00 90.94 84 LEU A CA 1
ATOM 605 C C . LEU A 1 84 ? -35.398 -6.676 27.518 1.00 90.94 84 LEU A C 1
ATOM 607 O O . LEU A 1 84 ? -35.817 -6.831 26.374 1.00 90.94 84 LEU A O 1
ATOM 611 N N . ASP A 1 85 ? -35.542 -5.540 28.200 1.00 91.88 85 ASP A N 1
ATOM 612 C CA . ASP A 1 85 ? -36.084 -4.326 27.588 1.00 91.88 85 ASP A CA 1
ATOM 613 C C . ASP A 1 85 ? -35.145 -3.766 26.500 1.00 91.88 85 ASP A C 1
ATOM 615 O O . ASP A 1 85 ? -33.950 -4.084 26.431 1.00 91.88 85 ASP A O 1
ATOM 619 N N . SER A 1 86 ? -35.688 -2.904 25.639 1.00 91.38 86 SER A N 1
ATOM 620 C CA . SER A 1 86 ? -34.962 -2.297 24.512 1.00 91.38 86 SER A CA 1
ATOM 621 C C . SER A 1 86 ? -33.691 -1.553 24.955 1.00 91.38 86 SER A C 1
ATOM 623 O O . SER A 1 86 ? -32.677 -1.568 24.253 1.00 91.38 86 SER A O 1
ATOM 625 N N . GLY A 1 87 ? -33.705 -0.938 26.143 1.00 93.19 87 GLY A N 1
ATOM 626 C CA . GLY A 1 87 ? -32.550 -0.230 26.697 1.00 93.19 87 GLY A CA 1
ATOM 627 C C . GLY A 1 87 ? -31.411 -1.178 27.074 1.00 93.19 87 GLY A C 1
ATOM 628 O O . GLY A 1 87 ? -30.253 -0.928 26.741 1.00 93.19 87 GLY A O 1
ATOM 629 N N . ALA A 1 88 ? -31.729 -2.300 27.717 1.00 94.25 88 ALA A N 1
ATOM 630 C CA . ALA A 1 88 ? -30.760 -3.333 28.057 1.00 94.25 88 ALA A CA 1
ATOM 631 C C . ALA A 1 88 ? -30.180 -4.014 26.805 1.00 94.25 88 ALA A C 1
ATOM 633 O O . ALA A 1 88 ? -28.973 -4.270 26.749 1.00 94.25 88 ALA A O 1
ATOM 634 N N . GLN A 1 89 ? -31.001 -4.258 25.778 1.00 94.06 89 GLN A N 1
ATOM 635 C CA . GLN A 1 89 ? -30.520 -4.762 24.488 1.00 94.06 89 GLN A CA 1
ATOM 636 C C . GLN A 1 89 ? -29.554 -3.775 23.811 1.00 94.06 89 GLN A C 1
ATOM 638 O O . GLN A 1 89 ? -28.500 -4.190 23.318 1.00 94.06 89 GLN A O 1
ATOM 643 N N . LEU A 1 90 ? -29.864 -2.474 23.840 1.00 95.25 90 LEU A N 1
ATOM 644 C CA . LEU A 1 90 ? -28.993 -1.428 23.306 1.00 95.25 90 LEU A CA 1
ATOM 645 C C . LEU A 1 90 ? -27.631 -1.400 24.014 1.00 95.25 90 LEU A C 1
ATOM 647 O O . LEU A 1 90 ? -26.603 -1.340 23.342 1.00 95.25 90 LEU A O 1
ATOM 651 N N . GLU A 1 91 ? -27.576 -1.483 25.345 1.00 96.31 91 GLU A N 1
ATOM 652 C CA . GLU A 1 91 ? -26.291 -1.482 26.065 1.00 96.31 91 GLU A CA 1
ATOM 653 C C . GLU A 1 91 ? -25.430 -2.718 25.752 1.00 96.31 91 GLU A C 1
ATOM 655 O O . GLU A 1 91 ? -24.202 -2.612 25.657 1.00 96.31 91 GLU A O 1
ATOM 660 N N . ILE A 1 92 ? -26.049 -3.877 25.498 1.00 95.19 92 ILE A N 1
ATOM 661 C CA . ILE A 1 92 ? -25.338 -5.061 24.992 1.00 95.19 92 ILE A CA 1
ATOM 662 C C . ILE A 1 92 ? -24.769 -4.775 23.599 1.00 95.19 92 ILE A C 1
ATOM 664 O O . ILE A 1 92 ? -23.578 -4.994 23.362 1.00 95.19 92 ILE A O 1
ATOM 668 N N . ALA A 1 93 ? -25.592 -4.250 22.688 1.00 96.00 93 ALA A N 1
ATOM 669 C CA . ALA A 1 93 ? -25.175 -3.946 21.324 1.00 96.00 93 ALA A CA 1
ATOM 670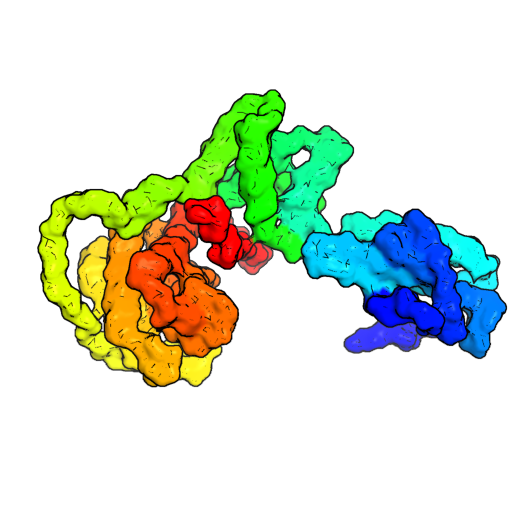 C C . ALA A 1 93 ? -24.046 -2.901 21.279 1.00 96.00 93 ALA A C 1
ATOM 672 O O . ALA A 1 93 ? -23.077 -3.088 20.548 1.00 96.00 93 ALA A O 1
ATOM 673 N N . LYS A 1 94 ? -24.114 -1.847 22.105 1.00 96.94 94 LYS A N 1
ATOM 674 C CA . LYS A 1 94 ? -23.056 -0.830 22.239 1.00 96.94 94 LYS A CA 1
ATOM 675 C C . LYS A 1 94 ? -21.749 -1.442 22.725 1.00 96.94 94 LYS A C 1
ATOM 677 O O . LYS A 1 94 ? -20.699 -1.177 22.149 1.00 96.94 94 LYS A O 1
ATOM 682 N N . THR A 1 95 ? -21.815 -2.280 23.759 1.00 96.44 95 THR A N 1
ATOM 683 C CA . THR A 1 95 ? -20.636 -2.966 24.308 1.00 96.44 95 THR A CA 1
ATOM 684 C C . THR A 1 95 ? -19.950 -3.818 23.242 1.00 96.44 95 THR A C 1
ATOM 686 O O . THR A 1 95 ? -18.733 -3.764 23.082 1.00 96.44 95 THR A O 1
ATOM 689 N N . LEU A 1 96 ? -20.737 -4.570 22.472 1.00 95.31 96 LEU A N 1
ATOM 690 C CA . LEU A 1 96 ? -20.239 -5.393 21.373 1.00 95.31 96 LEU A CA 1
ATOM 691 C C . LEU A 1 96 ? -19.683 -4.553 20.222 1.00 95.31 96 LEU A C 1
ATOM 693 O O . LEU A 1 96 ? -18.637 -4.901 19.686 1.00 95.31 96 LEU A O 1
ATOM 697 N N . ALA A 1 97 ? -20.339 -3.445 19.868 1.00 95.25 97 ALA A N 1
ATOM 698 C CA . ALA A 1 97 ? -19.848 -2.528 18.846 1.00 95.25 97 ALA A CA 1
ATOM 699 C C . ALA A 1 97 ? -18.484 -1.958 19.232 1.00 95.25 97 ALA A C 1
ATOM 701 O O . ALA A 1 97 ? -17.551 -2.039 18.446 1.00 95.25 97 ALA A O 1
ATOM 702 N N . LEU A 1 98 ? -18.344 -1.453 20.459 1.00 92.06 98 LEU A N 1
ATOM 703 C CA . LEU A 1 98 ? -17.086 -0.903 20.963 1.00 92.06 98 LEU A CA 1
ATOM 704 C C . LEU A 1 98 ? -15.969 -1.952 21.024 1.00 92.06 98 LEU A C 1
ATOM 706 O O . LEU A 1 98 ? -14.815 -1.623 20.780 1.00 92.06 98 LEU A O 1
ATOM 710 N N . ALA A 1 99 ? -16.301 -3.214 21.300 1.00 88.00 99 ALA A N 1
ATOM 711 C CA . ALA A 1 99 ? -15.334 -4.309 21.263 1.00 88.00 99 ALA A CA 1
ATOM 712 C C . ALA A 1 99 ? -14.966 -4.752 19.832 1.00 88.00 99 ALA A C 1
ATOM 714 O O . ALA A 1 99 ? -13.864 -5.253 19.610 1.00 88.00 99 ALA A O 1
ATOM 715 N N . ALA A 1 100 ? -15.887 -4.608 18.874 1.00 88.44 100 ALA A N 1
ATOM 716 C CA . ALA A 1 100 ? -15.694 -5.015 17.485 1.00 88.44 100 ALA A CA 1
ATOM 717 C C . ALA A 1 100 ? -15.011 -3.935 16.636 1.00 88.44 100 ALA A C 1
ATOM 719 O O . ALA A 1 100 ? -14.226 -4.283 15.762 1.00 88.44 100 ALA A O 1
ATOM 720 N N . LEU A 1 101 ? -15.278 -2.650 16.895 1.00 86.44 101 LEU A N 1
ATOM 721 C CA . LEU A 1 101 ? -14.763 -1.513 16.123 1.00 86.44 101 LEU A CA 1
ATOM 722 C C . LEU A 1 101 ? -13.239 -1.555 15.913 1.00 86.44 101 LEU A C 1
ATOM 724 O O . LEU A 1 101 ? -12.834 -1.494 14.755 1.00 86.44 101 LEU A O 1
ATOM 728 N N . PRO A 1 102 ? -12.403 -1.785 16.947 1.00 79.19 102 PRO A N 1
ATOM 729 C CA . PRO A 1 102 ? -10.949 -1.876 16.772 1.00 79.19 102 PRO A CA 1
ATOM 730 C C . PRO A 1 102 ? -10.479 -3.071 15.934 1.00 79.19 102 PRO A C 1
ATOM 732 O O . PRO A 1 102 ? -9.303 -3.171 15.609 1.00 79.19 102 PRO A O 1
ATOM 735 N N . ARG A 1 103 ? -11.369 -4.029 15.647 1.00 77.38 103 ARG A N 1
ATOM 736 C CA . ARG A 1 103 ? -11.059 -5.264 14.917 1.00 77.38 103 ARG A CA 1
ATOM 737 C C . ARG A 1 103 ? -11.540 -5.245 13.476 1.00 77.38 103 ARG A C 1
ATOM 739 O O . ARG A 1 103 ? -11.277 -6.205 12.756 1.00 77.38 103 ARG A O 1
ATOM 746 N N . PHE A 1 104 ? -12.306 -4.236 13.063 1.00 74.50 104 PHE A N 1
ATOM 747 C CA . PHE A 1 104 ? -12.723 -4.189 11.673 1.00 74.50 104 PHE A CA 1
ATOM 748 C C . PHE A 1 104 ? -11.512 -3.903 10.775 1.00 74.50 104 PHE A C 1
ATOM 750 O O . PHE A 1 104 ? -10.647 -3.114 11.152 1.00 74.50 104 PHE A O 1
ATOM 757 N N . PRO A 1 105 ? -11.459 -4.533 9.589 1.00 58.34 105 PRO A N 1
ATOM 758 C CA . PRO A 1 105 ? -10.287 -4.600 8.714 1.00 58.34 105 PRO A CA 1
ATOM 759 C C . PRO A 1 105 ? -9.898 -3.269 8.037 1.00 58.34 105 PRO A C 1
ATOM 761 O O . PRO A 1 105 ? -9.277 -3.271 6.988 1.00 58.34 105 PRO A O 1
ATOM 764 N N . GLY A 1 106 ? -10.258 -2.123 8.611 1.00 57.00 106 GLY A N 1
ATOM 765 C CA . GLY A 1 106 ? -9.931 -0.815 8.051 1.00 57.00 106 GLY A CA 1
ATOM 766 C C . GLY A 1 106 ? -8.559 -0.284 8.443 1.00 57.00 106 GLY A C 1
ATOM 767 O O . GLY A 1 106 ? -7.999 0.507 7.698 1.00 57.00 106 GLY A O 1
ATOM 768 N N . ASP A 1 107 ? -8.009 -0.740 9.570 1.00 60.09 107 ASP A N 1
ATOM 769 C CA . ASP A 1 107 ? -6.762 -0.185 10.094 1.00 60.09 107 ASP A CA 1
ATOM 770 C C . ASP A 1 107 ? -5.690 -1.262 10.329 1.00 60.09 107 ASP A C 1
ATOM 772 O O . ASP A 1 107 ? -4.673 -0.973 10.923 1.00 60.09 107 ASP A O 1
ATOM 776 N N . ALA A 1 108 ? -5.830 -2.517 9.894 1.00 73.25 108 ALA A N 1
ATOM 777 C CA . ALA A 1 108 ? -4.767 -3.523 10.082 1.00 73.25 108 ALA A CA 1
ATOM 778 C C . ALA A 1 108 ? -3.648 -3.387 9.025 1.00 73.25 108 ALA A C 1
ATOM 780 O O . ALA A 1 108 ? -3.397 -4.319 8.264 1.00 73.25 108 ALA A O 1
ATOM 781 N N . GLY A 1 109 ? -3.024 -2.210 8.960 1.00 84.50 109 GLY A N 1
ATOM 782 C CA . GLY A 1 109 ? -1.850 -1.917 8.138 1.00 84.50 109 GLY A CA 1
ATOM 783 C C . GLY A 1 109 ? -0.631 -1.570 8.991 1.00 84.50 109 GLY A C 1
ATOM 784 O O . GLY A 1 109 ? -0.739 -1.337 10.201 1.00 84.50 109 GLY A O 1
ATOM 785 N N . TYR A 1 110 ? 0.541 -1.500 8.363 1.00 91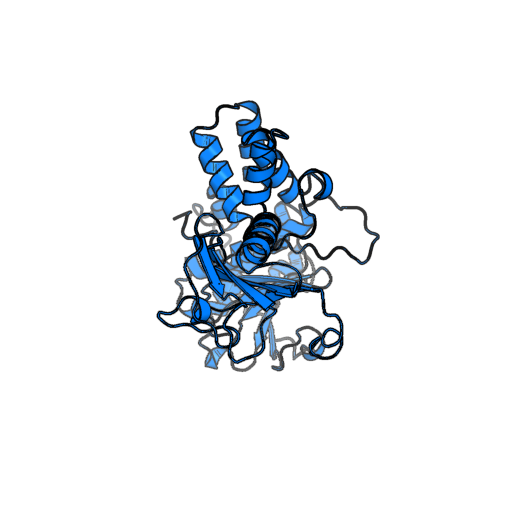.06 110 TYR A N 1
ATOM 786 C CA . TYR A 1 110 ? 1.811 -1.263 9.058 1.00 91.06 110 TYR A CA 1
ATOM 787 C C . TYR A 1 110 ? 1.823 0.019 9.904 1.00 91.06 110 TYR A C 1
ATOM 789 O O . TYR A 1 110 ? 2.295 0.011 11.040 1.00 91.06 110 TYR A O 1
ATOM 797 N N . VAL A 1 111 ? 1.248 1.113 9.391 1.00 91.81 111 VAL A N 1
ATOM 798 C CA . VAL A 1 111 ? 1.142 2.384 10.128 1.00 91.81 111 VAL A CA 1
ATOM 799 C C . VAL A 1 111 ? 0.368 2.206 11.427 1.00 91.81 111 VAL A C 1
ATOM 801 O O . VAL A 1 111 ? 0.840 2.595 12.491 1.00 91.81 111 VAL A O 1
ATOM 804 N N . ASN A 1 112 ? -0.811 1.597 11.372 1.00 88.62 112 ASN A N 1
ATOM 805 C CA . ASN A 1 112 ? -1.613 1.410 12.571 1.00 88.62 112 ASN A CA 1
ATOM 806 C C . ASN A 1 112 ? -0.966 0.418 13.543 1.00 88.62 112 ASN A C 1
ATOM 808 O O . ASN A 1 112 ? -1.068 0.606 14.748 1.00 88.62 112 ASN A O 1
ATOM 812 N N . ASN A 1 113 ? -0.254 -0.599 13.043 1.00 91.62 113 ASN A N 1
ATOM 813 C CA . ASN A 1 113 ? 0.548 -1.476 13.893 1.00 91.62 113 ASN A CA 1
ATOM 814 C C . ASN A 1 113 ? 1.563 -0.673 14.730 1.00 91.62 113 ASN A C 1
ATOM 816 O O . ASN A 1 113 ? 1.650 -0.878 15.942 1.00 91.62 113 ASN A O 1
ATOM 820 N N . ILE A 1 114 ? 2.261 0.289 14.107 1.00 94.62 114 ILE A N 1
ATOM 821 C CA . ILE A 1 114 ? 3.149 1.251 14.789 1.00 94.62 114 ILE A CA 1
ATOM 822 C C . ILE A 1 114 ? 2.397 2.030 15.865 1.00 94.62 114 ILE A C 1
ATOM 824 O O . ILE A 1 114 ? 2.817 2.037 17.023 1.00 94.62 114 ILE A O 1
ATOM 828 N N . LEU A 1 115 ? 1.272 2.644 15.502 1.00 93.25 115 LEU A N 1
ATOM 829 C CA . LEU A 1 115 ? 0.501 3.494 16.409 1.00 93.25 115 LEU A CA 1
ATOM 830 C C . LEU A 1 115 ? -0.086 2.723 17.599 1.00 93.25 115 LEU A C 1
ATOM 832 O O . LEU A 1 115 ? -0.018 3.203 18.727 1.00 93.25 115 LEU A O 1
ATOM 836 N N . LEU A 1 116 ? -0.621 1.521 17.376 1.00 89.12 116 LEU A N 1
ATOM 837 C CA . LEU A 1 116 ? -1.240 0.711 18.427 1.00 89.12 116 LEU A CA 1
ATOM 838 C C . LEU A 1 116 ? -0.218 0.218 19.455 1.00 89.12 116 LEU A C 1
ATOM 840 O O . LEU A 1 116 ? -0.472 0.300 20.657 1.00 89.12 116 LEU A O 1
ATOM 844 N N . LYS A 1 117 ? 0.948 -0.266 19.013 1.00 94.06 117 LYS A N 1
ATOM 845 C CA . LYS A 1 117 ? 2.022 -0.678 19.933 1.00 94.06 117 LYS A CA 1
ATOM 846 C C . LYS A 1 117 ? 2.643 0.518 20.663 1.00 94.06 117 LYS A C 1
ATOM 848 O O . LYS A 1 117 ? 3.043 0.379 21.818 1.00 94.06 117 LYS A O 1
ATOM 853 N N . GLU A 1 118 ? 2.668 1.699 20.039 1.00 95.50 118 GLU A N 1
ATOM 854 C CA . GLU A 1 118 ? 3.077 2.941 20.706 1.00 95.50 118 GLU A CA 1
ATOM 855 C C . GLU A 1 118 ? 2.080 3.341 21.799 1.00 95.50 118 GLU A C 1
ATOM 857 O O . GLU A 1 118 ? 2.481 3.615 22.930 1.00 95.50 118 GLU A O 1
ATOM 862 N N . GLU A 1 119 ? 0.779 3.320 21.503 1.00 90.69 119 GLU A N 1
ATOM 863 C CA . GLU A 1 119 ? -0.273 3.610 22.482 1.00 90.69 119 GLU A CA 1
ATOM 864 C C . GLU A 1 119 ? -0.256 2.612 23.652 1.00 90.69 119 GLU A C 1
ATOM 866 O O . GLU A 1 119 ? -0.439 2.997 24.810 1.00 90.69 119 GLU A O 1
ATOM 871 N N . ALA A 1 120 ? 0.030 1.338 23.368 1.00 92.31 120 ALA A N 1
ATOM 872 C CA . ALA A 1 120 ? 0.212 0.298 24.376 1.00 92.31 120 ALA A CA 1
ATOM 873 C C . ALA A 1 120 ? 1.501 0.463 25.210 1.00 92.31 120 ALA A C 1
ATOM 875 O O . ALA A 1 120 ? 1.656 -0.207 26.235 1.00 92.31 120 ALA A O 1
ATOM 876 N N . GLY A 1 121 ? 2.412 1.357 24.807 1.00 96.88 121 GLY A N 1
ATOM 877 C CA . GLY A 1 121 ? 3.709 1.566 25.447 1.00 96.88 121 GLY A CA 1
ATOM 878 C C . GLY A 1 121 ? 4.683 0.402 25.252 1.00 96.88 121 GLY A C 1
ATOM 879 O O . GLY A 1 121 ? 5.601 0.244 26.056 1.00 96.88 121 GLY A O 1
ATOM 880 N N . GLU A 1 122 ? 4.470 -0.428 24.228 1.00 96.81 122 GLU A N 1
ATOM 881 C CA . GLU A 1 122 ? 5.368 -1.533 23.870 1.00 96.81 122 GLU A CA 1
ATOM 882 C C . GLU A 1 122 ? 6.642 -1.027 23.188 1.00 96.81 122 GLU A C 1
ATOM 884 O O . GLU A 1 122 ? 7.706 -1.617 23.366 1.00 96.81 122 GLU A O 1
ATOM 889 N N . TRP A 1 123 ? 6.532 0.077 22.448 1.00 97.75 123 TRP A N 1
ATOM 890 C CA . TRP A 1 123 ? 7.652 0.788 21.843 1.00 97.75 123 TRP A CA 1
ATOM 891 C C . TRP A 1 123 ? 7.398 2.298 21.786 1.00 97.75 123 TRP A C 1
ATOM 893 O O . TRP A 1 123 ? 6.283 2.779 21.995 1.00 97.75 123 TRP A O 1
ATOM 903 N N . THR A 1 124 ? 8.436 3.060 21.479 1.00 98.12 124 THR A N 1
ATOM 904 C CA . THR A 1 124 ? 8.346 4.446 21.016 1.00 98.12 124 THR A CA 1
ATOM 905 C C . THR A 1 124 ? 8.054 4.497 19.513 1.00 98.12 124 THR A C 1
ATOM 907 O O . THR A 1 124 ? 8.255 3.520 18.790 1.00 98.12 124 THR A O 1
ATOM 910 N N . ARG A 1 125 ? 7.635 5.664 18.999 1.00 97.94 125 ARG A N 1
ATOM 911 C CA . ARG A 1 125 ? 7.469 5.876 17.550 1.00 97.94 125 ARG A CA 1
ATOM 912 C C . ARG A 1 125 ? 8.713 5.497 16.736 1.00 97.94 125 ARG A C 1
ATOM 914 O O . ARG A 1 125 ? 8.573 4.879 15.686 1.00 97.94 125 ARG A O 1
ATOM 921 N N . GLY A 1 126 ? 9.903 5.873 17.212 1.00 98.19 126 GLY A N 1
ATOM 922 C CA . GLY A 1 126 ? 11.170 5.608 16.524 1.00 98.19 126 GLY A CA 1
ATOM 923 C C . GLY A 1 126 ? 11.479 4.115 16.450 1.00 98.19 126 GLY A C 1
ATOM 924 O O . GLY A 1 126 ? 11.745 3.599 15.370 1.00 98.19 126 GLY A O 1
ATOM 925 N N . GLU A 1 127 ? 11.344 3.406 17.572 1.00 98.44 127 GLU A N 1
ATOM 926 C CA . GLU A 1 127 ? 11.506 1.947 17.637 1.00 98.44 127 GLU A CA 1
ATOM 927 C C . GLU A 1 127 ? 10.513 1.214 16.718 1.00 98.44 127 GLU A C 1
ATOM 929 O O . GLU A 1 127 ? 10.905 0.293 16.004 1.00 98.44 127 GLU A O 1
ATOM 934 N N . GLY A 1 128 ? 9.248 1.650 16.673 1.00 97.88 128 GLY A N 1
ATOM 935 C CA . GLY A 1 128 ? 8.245 1.067 15.777 1.00 97.88 128 GLY A CA 1
ATOM 936 C C . GLY A 1 128 ? 8.553 1.259 14.293 1.00 97.88 128 GLY A C 1
ATOM 937 O O . GLY A 1 128 ? 8.368 0.333 13.498 1.00 97.88 128 GLY A O 1
ATOM 938 N N . LEU A 1 129 ? 9.069 2.433 13.917 1.00 98.25 129 LEU A N 1
ATOM 939 C CA . LEU A 1 129 ? 9.527 2.708 12.554 1.00 98.25 129 LEU A CA 1
ATOM 940 C C . LEU A 1 129 ? 10.746 1.860 12.187 1.00 98.25 129 LEU A C 1
ATOM 942 O O . LEU A 1 129 ? 10.733 1.230 11.134 1.00 98.25 129 LEU A O 1
ATOM 946 N N . VAL A 1 130 ? 11.757 1.789 13.058 1.00 98.31 130 VAL A N 1
ATOM 947 C CA . VAL A 1 130 ? 12.946 0.946 12.848 1.00 98.31 130 VAL A CA 1
ATOM 948 C C . VAL A 1 130 ? 12.551 -0.518 12.669 1.00 98.31 130 VAL A C 1
ATOM 950 O O . VAL A 1 130 ? 12.966 -1.141 11.698 1.00 98.31 130 VAL A O 1
ATOM 953 N N . ALA A 1 131 ? 11.707 -1.059 13.549 1.00 97.44 131 ALA A N 1
ATOM 954 C CA . ALA A 1 131 ? 11.268 -2.449 13.466 1.00 97.44 131 ALA A CA 1
ATOM 955 C C . ALA A 1 131 ? 10.502 -2.736 12.163 1.00 97.44 131 ALA A C 1
ATOM 957 O O . ALA A 1 131 ? 10.755 -3.736 11.497 1.00 97.44 131 ALA A O 1
ATOM 958 N N . THR A 1 132 ? 9.600 -1.837 11.763 1.00 96.00 132 THR A N 1
ATOM 959 C CA . THR A 1 132 ? 8.784 -2.009 10.549 1.00 96.00 132 THR A CA 1
ATOM 960 C C . THR A 1 132 ? 9.601 -1.852 9.266 1.00 96.00 132 THR A C 1
ATOM 962 O O . THR A 1 132 ? 9.434 -2.629 8.331 1.00 96.00 132 THR A O 1
ATOM 965 N N . LEU A 1 133 ? 10.527 -0.895 9.211 1.00 95.19 133 LEU A N 1
ATOM 966 C CA . LEU A 1 133 ? 11.458 -0.770 8.088 1.00 95.19 133 LEU A CA 1
ATOM 967 C C . LEU A 1 133 ? 12.452 -1.941 8.050 1.00 95.19 133 LEU A C 1
ATOM 969 O O . LEU A 1 133 ? 12.797 -2.415 6.973 1.00 95.19 133 LEU A O 1
ATOM 973 N N . GLY A 1 134 ? 12.873 -2.446 9.212 1.00 93.94 134 GLY A N 1
ATOM 974 C CA . GLY A 1 134 ? 13.681 -3.658 9.334 1.00 93.94 134 GLY A CA 1
ATOM 975 C C . GLY A 1 134 ? 12.963 -4.879 8.762 1.00 93.94 134 GLY A C 1
ATOM 976 O O . GLY A 1 134 ? 13.573 -5.646 8.022 1.00 93.94 134 GLY A O 1
ATOM 977 N N . LEU A 1 135 ? 11.654 -5.003 9.007 1.00 90.81 135 LEU A N 1
ATOM 978 C CA . LEU A 1 135 ? 10.805 -6.003 8.357 1.00 90.81 135 LEU A CA 1
ATOM 979 C C . LEU A 1 135 ? 10.815 -5.850 6.831 1.00 90.81 135 LEU A C 1
ATOM 981 O O . LEU A 1 135 ? 11.060 -6.824 6.127 1.00 90.81 135 LEU A O 1
ATOM 985 N N . PHE A 1 136 ? 10.627 -4.636 6.301 1.00 89.50 136 PHE A N 1
ATOM 986 C CA . PHE A 1 136 ? 10.682 -4.407 4.848 1.00 89.50 136 PHE A CA 1
ATOM 987 C C . PHE A 1 136 ? 12.049 -4.745 4.248 1.00 89.50 136 PHE A C 1
ATOM 989 O O . PHE A 1 136 ? 12.135 -5.167 3.099 1.00 89.50 136 PHE A O 1
ATOM 996 N N . ALA A 1 137 ? 13.123 -4.552 5.016 1.00 86.94 137 ALA A N 1
ATOM 997 C CA . ALA A 1 137 ? 14.487 -4.845 4.593 1.00 86.94 137 ALA A CA 1
ATOM 998 C C . ALA A 1 137 ? 14.862 -6.334 4.738 1.00 86.94 137 ALA A C 1
ATOM 1000 O O . ALA A 1 137 ? 15.998 -6.699 4.416 1.00 86.94 137 ALA A O 1
ATOM 1001 N N . GLY A 1 138 ? 13.946 -7.174 5.238 1.00 82.75 138 GLY A N 1
ATOM 1002 C CA . GLY A 1 138 ? 14.197 -8.584 5.547 1.00 82.75 138 GLY A CA 1
ATOM 1003 C C . GLY A 1 138 ? 15.186 -8.787 6.700 1.00 82.75 138 GLY A C 1
ATOM 1004 O O . GLY A 1 138 ? 15.858 -9.811 6.768 1.00 82.75 138 GLY A O 1
ATOM 1005 N N . GLU A 1 139 ? 15.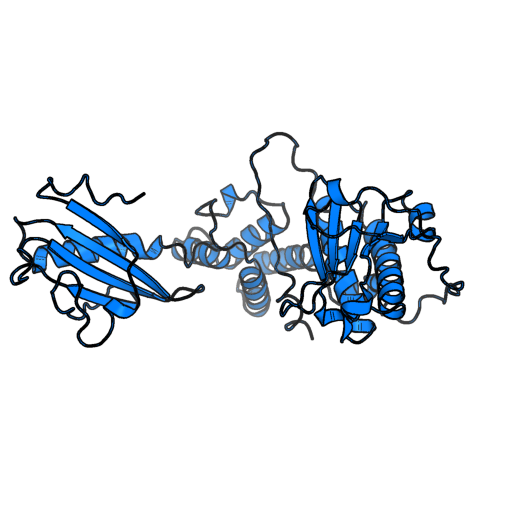348 -7.789 7.570 1.00 90.50 139 GLU A N 1
ATOM 1006 C CA . GLU A 1 139 ? 16.246 -7.837 8.730 1.00 90.50 139 GLU A CA 1
ATOM 1007 C C . GLU A 1 139 ? 15.526 -8.263 10.019 1.00 90.50 139 GLU A C 1
ATOM 1009 O O . GLU A 1 139 ? 16.182 -8.669 10.979 1.00 90.50 139 GLU A O 1
ATOM 1014 N N . VAL A 1 140 ? 14.192 -8.167 10.048 1.00 92.12 140 VAL A N 1
ATOM 1015 C CA . VAL A 1 140 ? 13.347 -8.517 11.197 1.00 92.12 140 VAL A CA 1
ATOM 1016 C C . VAL A 1 140 ? 12.161 -9.355 10.726 1.00 92.12 140 VAL A C 1
ATOM 1018 O O . VAL A 1 140 ? 11.540 -9.047 9.713 1.00 92.12 140 VAL A O 1
ATOM 1021 N N . GLU A 1 141 ? 11.812 -10.390 11.484 1.00 89.06 141 GLU A N 1
ATOM 1022 C CA . GLU A 1 141 ? 10.684 -11.268 11.171 1.00 89.06 141 GLU A CA 1
ATOM 1023 C C . GLU A 1 141 ? 9.328 -10.609 11.465 1.00 89.06 141 GLU A C 1
ATOM 1025 O O . GLU A 1 141 ? 9.144 -9.913 12.471 1.00 89.06 141 GLU A O 1
ATOM 1030 N N . ALA A 1 142 ? 8.322 -10.904 10.636 1.00 87.88 142 ALA A N 1
ATOM 1031 C CA . ALA A 1 142 ? 6.977 -10.337 10.773 1.00 87.88 142 ALA A CA 1
ATOM 1032 C C . ALA A 1 142 ? 6.358 -10.605 12.158 1.00 87.88 142 ALA A C 1
ATOM 1034 O O . ALA A 1 142 ? 5.683 -9.739 12.717 1.00 87.88 142 ALA A O 1
ATOM 1035 N N . THR A 1 143 ? 6.638 -11.771 12.752 1.00 90.25 143 THR A N 1
ATOM 1036 C CA . THR A 1 143 ? 6.134 -12.164 14.079 1.00 90.25 143 THR A CA 1
ATOM 1037 C C . THR A 1 143 ? 6.688 -11.331 15.234 1.00 90.25 143 THR A C 1
ATOM 1039 O O . THR A 1 143 ? 6.111 -11.342 16.319 1.00 90.25 143 THR A O 1
ATOM 1042 N N . GLU A 1 144 ? 7.807 -10.632 15.036 1.00 91.69 144 GLU A N 1
ATOM 1043 C CA . GLU A 1 144 ? 8.399 -9.753 16.053 1.00 91.69 144 GLU A CA 1
ATOM 1044 C C . GLU A 1 144 ? 7.806 -8.337 15.989 1.00 91.69 144 GLU A C 1
ATOM 1046 O O . GLU A 1 144 ? 7.679 -7.641 17.004 1.00 91.69 144 GLU A O 1
ATOM 1051 N N . VAL A 1 145 ? 7.387 -7.916 14.794 1.00 92.56 145 VAL A N 1
ATOM 1052 C CA . VAL A 1 145 ? 6.922 -6.553 14.523 1.00 92.56 145 VAL A CA 1
ATOM 1053 C C . VAL A 1 145 ? 5.405 -6.439 14.633 1.00 92.56 145 VAL A C 1
ATOM 1055 O O . VAL A 1 145 ? 4.903 -5.527 15.302 1.00 92.56 145 VAL A O 1
ATOM 1058 N N . LEU A 1 146 ? 4.669 -7.351 13.997 1.00 91.44 146 LEU A N 1
ATOM 1059 C CA . LEU A 1 146 ? 3.231 -7.232 13.781 1.00 91.44 146 LEU A CA 1
ATOM 1060 C C . LEU A 1 146 ? 2.415 -7.764 14.964 1.00 91.44 146 LEU A C 1
ATOM 1062 O O . LEU A 1 146 ? 2.635 -8.869 15.452 1.00 91.44 146 LEU A O 1
ATOM 1066 N N . LEU A 1 147 ? 1.410 -6.995 15.390 1.00 87.19 147 LEU A N 1
ATOM 1067 C CA . LEU A 1 147 ? 0.378 -7.437 16.334 1.00 87.19 147 LEU A CA 1
ATOM 1068 C C . LEU A 1 147 ? -0.504 -8.540 15.740 1.00 87.19 147 LEU A C 1
ATOM 1070 O O . LEU A 1 147 ? -0.994 -9.404 16.466 1.00 87.19 147 LEU A O 1
ATOM 1074 N N . ASN A 1 148 ? -0.723 -8.486 14.426 1.00 81.69 148 ASN A N 1
ATOM 1075 C CA . ASN A 1 148 ? -1.456 -9.487 13.670 1.00 81.69 148 ASN A CA 1
ATOM 1076 C C . ASN A 1 148 ? -0.677 -9.805 12.383 1.00 81.69 148 ASN A C 1
ATOM 1078 O O . ASN A 1 148 ? -0.449 -8.878 11.605 1.00 81.69 148 ASN A O 1
ATOM 1082 N N . PRO A 1 149 ? -0.272 -11.067 12.149 1.00 76.12 149 PRO A N 1
ATOM 1083 C CA . PRO A 1 149 ? 0.409 -11.447 10.912 1.00 76.12 149 PRO A CA 1
ATOM 1084 C C . PRO A 1 149 ? -0.486 -11.296 9.675 1.00 76.12 149 PRO A C 1
ATOM 1086 O O . PRO A 1 149 ? 0.018 -11.084 8.579 1.00 76.12 149 PRO A O 1
ATOM 1089 N N . GLU A 1 150 ? -1.810 -11.362 9.841 1.00 74.62 150 GLU A N 1
ATOM 1090 C CA . GLU A 1 150 ? -2.773 -11.150 8.760 1.00 74.62 150 GLU A CA 1
ATOM 1091 C C . GLU A 1 150 ? -3.086 -9.654 8.629 1.00 74.62 150 GLU A C 1
ATOM 1093 O O . GLU A 1 150 ? -4.106 -9.161 9.128 1.00 74.62 150 GLU A O 1
ATOM 1098 N N . LEU A 1 151 ? -2.177 -8.914 7.989 1.00 76.38 151 LEU A N 1
ATOM 1099 C CA . LEU A 1 151 ? -2.456 -7.541 7.579 1.00 76.38 151 LEU A CA 1
ATOM 1100 C C . LEU A 1 151 ? -3.524 -7.531 6.487 1.00 76.38 151 LEU A C 1
ATOM 1102 O O . LEU A 1 151 ? -3.599 -8.416 5.638 1.00 76.38 151 LEU A O 1
ATOM 1106 N N . VAL A 1 152 ? -4.369 -6.508 6.531 1.00 68.44 152 VAL A N 1
ATOM 1107 C CA . VAL A 1 152 ? -5.378 -6.269 5.491 1.00 68.44 152 VAL A CA 1
ATOM 1108 C C . VAL A 1 152 ? -4.835 -5.309 4.441 1.00 68.44 152 VAL A C 1
ATOM 1110 O O . VAL A 1 152 ? -5.209 -5.389 3.274 1.00 68.44 152 VAL A O 1
ATOM 1113 N N . ASP A 1 153 ? -3.952 -4.411 4.871 1.00 70.06 153 ASP A N 1
ATOM 1114 C CA . ASP A 1 153 ? -3.288 -3.436 4.027 1.00 70.06 153 ASP A CA 1
ATOM 1115 C C . ASP A 1 153 ? -1.771 -3.628 4.122 1.00 70.06 153 ASP A C 1
ATOM 1117 O O . ASP A 1 153 ? -1.174 -3.473 5.192 1.00 70.06 153 ASP A O 1
ATOM 1121 N N . PHE A 1 154 ? -1.167 -3.991 2.991 1.00 76.50 154 PHE A N 1
ATOM 1122 C CA . PHE A 1 154 ? 0.274 -4.184 2.846 1.00 76.50 154 PHE A CA 1
ATOM 1123 C C . PHE A 1 154 ? 0.980 -2.923 2.320 1.00 76.50 154 PHE A C 1
ATOM 1125 O O . PHE A 1 154 ? 2.158 -2.987 1.969 1.00 76.50 154 PHE A O 1
ATOM 1132 N N . ASP A 1 155 ? 0.299 -1.773 2.269 1.00 77.25 155 ASP A N 1
ATOM 1133 C CA . ASP A 1 155 ? 0.908 -0.526 1.821 1.00 77.25 155 ASP A CA 1
ATOM 1134 C C . ASP A 1 155 ? 1.979 -0.021 2.809 1.00 77.25 155 ASP A C 1
ATOM 1136 O O . ASP A 1 155 ? 1.714 0.380 3.949 1.00 77.25 155 ASP A O 1
ATOM 1140 N N . GLY A 1 156 ? 3.232 -0.027 2.351 1.00 85.75 156 GLY A N 1
ATOM 1141 C CA . GLY A 1 156 ? 4.377 0.508 3.081 1.00 85.75 156 GLY A CA 1
ATOM 1142 C C . GLY A 1 156 ? 4.539 2.028 2.964 1.00 85.75 156 GLY A C 1
ATOM 1143 O O . GLY A 1 156 ? 5.283 2.615 3.751 1.00 85.75 156 GLY A O 1
ATOM 1144 N N . THR A 1 157 ? 3.858 2.705 2.030 1.00 82.75 157 THR A N 1
ATOM 1145 C CA . THR A 1 157 ? 4.056 4.140 1.759 1.00 82.75 157 THR A CA 1
ATOM 1146 C C . THR A 1 157 ? 3.794 5.000 2.992 1.00 82.75 157 THR A C 1
ATOM 1148 O O . THR A 1 157 ? 4.570 5.914 3.279 1.00 82.75 157 THR A O 1
ATOM 1151 N N . GLY A 1 158 ? 2.762 4.679 3.776 1.00 85.62 158 GLY A N 1
ATOM 1152 C CA . GLY A 1 158 ? 2.477 5.389 5.023 1.00 85.62 158 GLY A CA 1
ATOM 1153 C C . GLY A 1 158 ? 3.620 5.301 6.046 1.00 85.62 158 GLY A C 1
ATOM 1154 O O . GLY A 1 158 ? 3.918 6.286 6.721 1.00 85.62 158 GLY A O 1
ATOM 1155 N N . VAL A 1 159 ? 4.310 4.157 6.121 1.00 94.00 159 VAL A N 1
ATOM 1156 C CA . VAL A 1 159 ? 5.480 3.966 6.996 1.00 94.00 159 VAL A CA 1
ATOM 1157 C C . VAL A 1 159 ? 6.654 4.804 6.505 1.00 94.00 159 VAL A C 1
ATOM 1159 O O . VAL A 1 159 ? 7.304 5.465 7.309 1.00 94.00 159 VAL A O 1
ATOM 1162 N N . ILE A 1 160 ? 6.899 4.834 5.190 1.00 91.25 160 ILE A N 1
ATOM 1163 C CA . ILE A 1 160 ? 7.970 5.644 4.594 1.00 91.25 160 ILE A CA 1
ATOM 1164 C C . ILE A 1 160 ? 7.754 7.138 4.858 1.00 91.25 160 ILE A C 1
ATOM 1166 O O . ILE A 1 160 ? 8.696 7.839 5.230 1.00 91.25 160 ILE A O 1
ATOM 1170 N N . LEU A 1 161 ? 6.528 7.637 4.683 1.00 88.62 161 LEU A N 1
ATOM 1171 C CA . LEU A 1 161 ? 6.201 9.037 4.963 1.00 88.62 161 LEU A CA 1
ATOM 1172 C C . LEU A 1 161 ? 6.413 9.365 6.443 1.00 88.62 161 LEU A C 1
ATOM 1174 O O . LEU A 1 161 ? 7.111 10.324 6.763 1.00 88.62 161 LEU A O 1
ATOM 1178 N N . MET A 1 162 ? 5.904 8.514 7.335 1.00 95.19 162 MET A N 1
ATOM 1179 C CA . MET A 1 162 ? 6.078 8.675 8.776 1.00 95.19 162 MET A CA 1
ATOM 1180 C C . MET A 1 162 ? 7.555 8.622 9.196 1.00 95.19 162 MET A C 1
ATOM 1182 O O . MET A 1 162 ? 7.972 9.365 10.081 1.00 95.19 162 MET A O 1
ATOM 1186 N N . ALA A 1 163 ? 8.361 7.779 8.550 1.00 97.25 163 ALA A N 1
ATOM 1187 C CA . ALA A 1 163 ? 9.798 7.696 8.778 1.00 97.25 163 ALA A CA 1
ATOM 1188 C C . ALA A 1 163 ? 10.519 8.992 8.385 1.00 97.25 163 ALA A C 1
ATOM 1190 O O . ALA A 1 163 ? 11.357 9.481 9.138 1.00 97.25 163 ALA A O 1
ATOM 1191 N N . ARG A 1 164 ? 10.167 9.580 7.235 1.00 94.31 164 ARG A N 1
ATOM 1192 C CA . ARG A 1 164 ? 10.726 10.864 6.786 1.00 94.31 164 ARG A CA 1
ATOM 1193 C C . ARG A 1 164 ? 10.352 12.007 7.721 1.00 94.31 164 ARG A C 1
ATOM 1195 O O . ARG A 1 164 ? 11.230 12.778 8.087 1.00 94.31 164 ARG A O 1
ATOM 1202 N N . GLU A 1 165 ? 9.093 12.075 8.151 1.00 95.94 165 GLU A N 1
ATOM 1203 C CA . GLU A 1 165 ? 8.652 13.043 9.163 1.00 95.94 165 GLU A CA 1
ATOM 1204 C C . GLU A 1 165 ? 9.467 12.882 10.457 1.00 95.94 165 GLU A C 1
ATOM 1206 O O . GLU A 1 165 ? 10.033 13.849 10.963 1.00 95.94 165 GLU A O 1
ATOM 1211 N N . TYR A 1 166 ? 9.649 11.643 10.925 1.00 97.62 166 TYR A N 1
ATOM 1212 C CA . TYR A 1 166 ? 10.435 11.353 12.126 1.00 97.62 166 TYR A CA 1
ATOM 1213 C C . TYR A 1 166 ? 11.917 11.751 12.000 1.00 97.62 166 TYR A C 1
ATOM 1215 O O . TYR A 1 166 ? 12.538 12.167 12.979 1.00 97.62 166 TYR A O 1
ATOM 1223 N N . LEU A 1 167 ? 12.513 11.668 10.807 1.00 97.44 167 LEU A N 1
ATOM 1224 C CA . LEU A 1 167 ? 13.877 12.156 10.579 1.00 97.44 167 LEU A CA 1
ATOM 1225 C C . LEU A 1 167 ? 13.993 13.680 10.749 1.00 97.44 167 LEU A C 1
ATOM 1227 O O . LEU A 1 167 ? 15.054 14.170 11.147 1.00 97.44 167 LEU A O 1
ATOM 1231 N N . GLU A 1 168 ? 12.925 14.438 10.502 1.00 97.44 168 GLU A N 1
ATOM 1232 C CA . GLU A 1 168 ? 12.930 15.894 10.649 1.00 97.44 168 GLU A CA 1
ATOM 1233 C C . GLU A 1 168 ? 12.841 16.322 12.120 1.00 97.44 168 GLU A C 1
ATOM 1235 O O . GLU A 1 168 ? 13.662 17.127 12.572 1.00 97.44 168 GLU A O 1
ATOM 1240 N N . ASP A 1 169 ? 11.896 15.766 12.885 1.00 97.06 169 ASP A N 1
ATOM 1241 C CA . ASP A 1 169 ? 11.542 16.265 14.224 1.00 97.06 169 ASP A CA 1
ATOM 1242 C C . ASP A 1 169 ? 11.536 15.216 15.353 1.00 97.06 169 ASP A C 1
ATOM 1244 O O . ASP A 1 169 ? 11.298 15.561 16.516 1.00 97.06 169 ASP A O 1
ATOM 1248 N N . GLY A 1 170 ? 11.867 13.960 15.046 1.00 97.44 170 GLY A N 1
ATOM 1249 C CA . GLY A 1 170 ? 11.918 12.862 16.006 1.00 97.44 170 GLY A CA 1
ATOM 1250 C C . GLY A 1 170 ? 12.937 13.097 17.134 1.00 97.44 170 GLY A C 1
ATOM 1251 O O . GLY A 1 170 ? 14.028 13.620 16.884 1.00 97.44 170 GLY A O 1
ATOM 1252 N N . PRO A 1 171 ? 12.612 12.717 18.386 1.00 98.00 171 PRO A N 1
ATOM 1253 C CA . PRO A 1 171 ? 13.453 12.998 19.552 1.00 98.00 171 PRO A CA 1
ATOM 1254 C C . PRO A 1 171 ? 14.594 11.993 19.781 1.00 98.00 171 PRO A C 1
ATOM 1256 O O . PRO A 1 171 ? 15.423 12.232 20.658 1.00 98.00 171 PRO A O 1
ATOM 1259 N N . ASP A 1 172 ? 14.610 10.867 19.065 1.00 98.19 172 ASP A N 1
ATOM 1260 C CA . ASP A 1 172 ? 15.563 9.772 19.262 1.00 98.19 172 ASP A CA 1
ATOM 1261 C C . ASP A 1 172 ? 16.597 9.727 18.125 1.00 98.19 172 ASP A C 1
ATOM 1263 O O . ASP A 1 172 ? 16.304 9.293 17.010 1.00 98.19 172 ASP A O 1
ATOM 1267 N N . ASP A 1 173 ? 17.816 10.191 18.410 1.00 98.06 173 ASP A N 1
ATOM 1268 C CA . ASP A 1 173 ? 18.913 10.241 17.435 1.00 98.06 173 ASP A CA 1
ATOM 1269 C C . ASP A 1 173 ? 19.379 8.842 16.981 1.00 98.06 173 ASP A C 1
ATOM 1271 O O . ASP A 1 173 ? 19.846 8.686 15.847 1.00 98.06 173 ASP A O 1
ATOM 1275 N N . GLU A 1 174 ? 19.258 7.823 17.839 1.00 97.94 174 GLU A N 1
ATOM 1276 C CA . GLU A 1 174 ? 19.633 6.444 17.503 1.00 97.94 174 GLU A CA 1
ATOM 1277 C C . GLU A 1 174 ? 18.621 5.861 16.516 1.00 97.94 174 GLU A C 1
ATOM 1279 O O . GLU A 1 174 ? 19.010 5.379 15.450 1.00 97.94 174 GLU A O 1
ATOM 1284 N N . ALA A 1 175 ? 17.325 6.026 16.800 1.00 98.06 175 ALA A N 1
ATOM 1285 C CA . ALA A 1 175 ? 16.269 5.623 15.877 1.00 98.06 175 ALA A CA 1
ATOM 1286 C C . ALA A 1 175 ? 16.372 6.362 14.534 1.00 98.06 175 ALA A C 1
ATOM 1288 O O . ALA A 1 175 ? 16.229 5.742 13.485 1.00 98.06 175 ALA A O 1
ATOM 1289 N N . LYS A 1 176 ? 16.675 7.667 14.536 1.00 98.31 176 LYS A N 1
ATOM 1290 C CA . LYS A 1 176 ? 16.867 8.441 13.297 1.00 98.31 176 LYS A CA 1
ATOM 1291 C C . LYS A 1 176 ? 18.013 7.902 12.446 1.00 98.31 176 LYS A C 1
ATOM 1293 O O . LYS A 1 176 ? 17.844 7.739 11.243 1.00 98.31 176 LYS A O 1
ATOM 1298 N N . THR A 1 177 ? 19.149 7.590 13.069 1.00 97.94 177 THR A N 1
ATOM 1299 C CA . THR A 1 177 ? 20.307 7.016 12.365 1.00 97.94 177 THR A CA 1
ATOM 1300 C C . THR A 1 177 ? 19.939 5.695 11.689 1.00 97.94 177 THR A C 1
ATOM 1302 O O . THR A 1 177 ? 20.303 5.454 10.539 1.00 97.94 177 THR A O 1
ATOM 1305 N N . GLU A 1 178 ? 19.187 4.847 12.387 1.00 98.12 178 GLU A N 1
ATOM 1306 C CA . GLU A 1 178 ? 18.805 3.539 11.864 1.00 98.12 178 GLU A CA 1
ATOM 1307 C C . GLU A 1 178 ? 17.700 3.620 10.801 1.00 98.12 178 GLU A C 1
ATOM 1309 O O . GLU A 1 178 ? 17.762 2.918 9.792 1.00 98.12 178 GLU A O 1
ATOM 1314 N N . ILE A 1 179 ? 16.735 4.531 10.962 1.00 97.25 179 ILE A N 1
ATOM 1315 C CA . ILE A 1 179 ? 15.735 4.845 9.935 1.00 97.25 179 ILE A CA 1
ATOM 1316 C C . ILE A 1 179 ? 16.421 5.317 8.649 1.00 97.25 179 ILE A C 1
ATOM 1318 O O . ILE A 1 179 ? 16.060 4.850 7.573 1.00 97.25 179 ILE A O 1
ATOM 1322 N N . GLU A 1 180 ? 17.413 6.209 8.734 1.00 96.00 180 GLU A N 1
ATOM 1323 C CA . GLU A 1 180 ? 18.154 6.692 7.562 1.00 96.00 180 GLU A CA 1
ATOM 1324 C C . GLU A 1 180 ? 18.856 5.535 6.837 1.00 96.00 180 GLU A C 1
ATOM 1326 O O . GLU A 1 180 ? 18.650 5.351 5.637 1.00 96.00 180 GLU A O 1
ATOM 1331 N N . ARG A 1 181 ? 19.574 4.675 7.574 1.00 95.31 181 ARG A N 1
ATOM 1332 C CA . ARG A 1 181 ? 20.226 3.478 7.015 1.00 95.31 181 ARG A CA 1
ATOM 1333 C C . ARG A 1 181 ? 19.231 2.535 6.326 1.00 95.31 181 ARG A C 1
ATOM 1335 O O . ARG A 1 181 ? 19.506 2.038 5.233 1.00 95.31 181 ARG A O 1
ATOM 1342 N N . LEU A 1 182 ? 18.094 2.253 6.966 1.00 93.62 182 LEU A N 1
ATOM 1343 C CA . LEU A 1 182 ? 17.068 1.359 6.421 1.00 93.62 182 LEU A CA 1
ATOM 1344 C C . LEU A 1 182 ? 16.402 1.965 5.181 1.00 93.62 182 LEU A C 1
ATOM 1346 O O . LEU A 1 182 ? 16.215 1.268 4.186 1.00 93.62 182 LEU A O 1
ATOM 1350 N N . LEU A 1 183 ? 16.100 3.266 5.193 1.00 91.38 183 LEU A N 1
ATOM 1351 C CA . LEU A 1 183 ? 15.549 3.961 4.031 1.00 91.38 183 LEU A CA 1
ATOM 1352 C C . LEU A 1 183 ? 16.534 4.001 2.859 1.00 91.38 183 LEU A C 1
ATOM 1354 O O . LEU A 1 183 ? 16.093 3.817 1.733 1.00 91.38 183 LEU A O 1
ATOM 1358 N N . GLU A 1 184 ? 17.838 4.179 3.083 1.00 87.25 184 GLU A N 1
ATOM 1359 C CA . GLU A 1 184 ? 18.855 4.103 2.017 1.00 87.25 184 GLU A CA 1
ATOM 1360 C C . GLU A 1 184 ? 18.936 2.715 1.364 1.00 87.25 184 GLU A C 1
ATOM 1362 O O . GLU A 1 184 ? 19.291 2.592 0.187 1.00 87.25 184 GLU A O 1
ATOM 1367 N N . ARG A 1 185 ? 18.618 1.663 2.125 1.00 84.50 185 ARG A N 1
ATOM 1368 C CA . ARG A 1 185 ? 18.566 0.285 1.627 1.00 84.50 185 ARG A CA 1
ATOM 1369 C C . ARG A 1 185 ? 17.275 0.004 0.859 1.00 84.50 185 ARG A C 1
ATOM 1371 O O . ARG A 1 185 ? 17.322 -0.644 -0.181 1.00 84.50 185 ARG A O 1
ATOM 1378 N N . LEU A 1 186 ? 16.143 0.471 1.381 1.00 82.56 186 LEU A N 1
ATOM 1379 C CA . LEU A 1 186 ? 14.809 0.230 0.822 1.00 82.56 186 LEU A CA 1
ATOM 1380 C C . LEU A 1 186 ? 14.487 1.128 -0.371 1.00 82.56 186 LEU A C 1
ATOM 1382 O O . LEU A 1 186 ? 13.770 0.727 -1.284 1.00 82.56 186 LEU A O 1
ATOM 1386 N N . ILE A 1 187 ? 14.989 2.359 -0.350 1.00 83.50 187 ILE A N 1
ATOM 1387 C CA . ILE A 1 187 ? 14.714 3.386 -1.344 1.00 83.50 187 ILE A CA 1
ATOM 1388 C C . ILE A 1 187 ? 16.035 3.769 -1.985 1.00 83.50 187 ILE A C 1
ATOM 1390 O O . ILE A 1 187 ? 16.905 4.380 -1.364 1.00 83.50 187 ILE A O 1
ATOM 1394 N N . LEU A 1 188 ? 16.161 3.465 -3.272 1.00 72.75 188 LEU A N 1
ATOM 1395 C CA . LEU A 1 188 ? 17.272 3.972 -4.060 1.00 72.75 188 LEU A CA 1
ATOM 1396 C C . LEU A 1 188 ? 17.215 5.506 -4.052 1.00 72.75 188 LEU A C 1
ATOM 1398 O O . LEU A 1 188 ? 16.193 6.103 -4.398 1.00 72.75 188 LEU A O 1
ATOM 1402 N N . SER A 1 189 ? 18.309 6.151 -3.638 1.00 72.31 189 SER A N 1
ATOM 1403 C CA . SER A 1 189 ? 18.388 7.612 -3.667 1.00 72.31 189 SER A CA 1
ATOM 1404 C C . SER A 1 189 ? 18.180 8.130 -5.087 1.00 72.31 189 SER A C 1
ATOM 1406 O O . SER A 1 189 ? 18.443 7.427 -6.065 1.00 72.31 189 SER A O 1
ATOM 1408 N N . ARG A 1 190 ? 17.743 9.384 -5.220 1.00 67.44 190 ARG A N 1
ATOM 1409 C CA . ARG A 1 190 ? 17.589 10.012 -6.534 1.00 67.44 190 ARG A CA 1
ATOM 1410 C C . ARG A 1 190 ? 18.895 9.962 -7.318 1.00 67.44 190 ARG A C 1
ATOM 1412 O O . ARG A 1 190 ? 18.880 9.587 -8.478 1.00 67.44 190 ARG A O 1
ATOM 1419 N N . GLU A 1 191 ? 20.015 10.293 -6.688 1.00 69.88 191 GLU A N 1
ATOM 1420 C CA . GLU A 1 191 ? 21.333 10.253 -7.315 1.00 69.88 191 GLU A CA 1
ATOM 1421 C C . GLU A 1 191 ? 21.696 8.835 -7.761 1.00 69.88 191 GLU A C 1
ATOM 1423 O O . GLU A 1 191 ? 22.290 8.663 -8.823 1.00 69.88 191 GLU A O 1
ATOM 1428 N N . ARG A 1 192 ? 21.323 7.815 -6.976 1.00 67.94 192 ARG A N 1
ATOM 1429 C CA . ARG A 1 192 ? 21.532 6.411 -7.336 1.00 67.94 192 ARG A CA 1
ATOM 1430 C C . ARG A 1 192 ? 20.639 6.009 -8.505 1.00 67.94 192 ARG A C 1
ATOM 1432 O O . ARG A 1 192 ? 21.146 5.434 -9.456 1.00 67.94 192 ARG A O 1
ATOM 1439 N N . LEU A 1 193 ? 19.362 6.383 -8.493 1.00 65.94 193 LEU A N 1
ATOM 1440 C CA . LEU A 1 193 ? 18.433 6.159 -9.603 1.00 65.94 193 LEU A CA 1
ATOM 1441 C C . LEU A 1 193 ? 18.880 6.887 -10.875 1.00 65.94 193 LEU A C 1
ATOM 1443 O O . LEU A 1 193 ? 18.860 6.295 -11.943 1.00 65.94 193 LEU A O 1
ATOM 1447 N N . GLU A 1 194 ? 19.342 8.134 -10.780 1.00 67.81 194 GLU A N 1
ATOM 1448 C CA . GLU A 1 194 ? 19.876 8.904 -11.910 1.00 67.81 194 GLU A CA 1
ATOM 1449 C C . GLU A 1 194 ? 21.188 8.308 -12.437 1.00 67.81 194 GLU A C 1
ATOM 1451 O O . GLU A 1 194 ? 21.402 8.269 -13.650 1.00 67.81 194 GLU A O 1
ATOM 1456 N N . ALA A 1 195 ? 22.059 7.817 -11.548 1.00 67.31 195 ALA A N 1
ATOM 1457 C CA . ALA A 1 195 ? 23.277 7.109 -11.929 1.00 67.31 195 ALA A CA 1
ATOM 1458 C C . ALA A 1 195 ? 22.963 5.780 -12.631 1.00 67.31 195 ALA A C 1
ATOM 1460 O O . ALA A 1 195 ? 23.589 5.469 -13.643 1.00 67.31 195 ALA A O 1
ATOM 1461 N N . MET A 1 196 ? 21.978 5.030 -12.128 1.00 61.88 196 MET A N 1
ATOM 1462 C CA . MET A 1 196 ? 21.524 3.756 -12.696 1.00 61.88 196 MET A CA 1
ATOM 1463 C C . MET A 1 196 ? 20.793 3.946 -14.025 1.00 61.88 196 MET A C 1
ATOM 1465 O O . MET A 1 196 ? 21.028 3.195 -14.962 1.00 61.88 196 MET A O 1
ATOM 1469 N N . ALA A 1 197 ? 19.985 4.999 -14.144 1.00 61.62 197 ALA A N 1
ATOM 1470 C CA . ALA A 1 197 ? 19.297 5.376 -15.375 1.00 61.62 197 ALA A CA 1
ATOM 1471 C C . ALA A 1 197 ? 20.220 6.051 -16.407 1.00 61.62 197 ALA A C 1
ATOM 1473 O O . ALA A 1 197 ? 19.754 6.485 -17.455 1.00 61.62 197 ALA A O 1
ATOM 1474 N N . GLY A 1 198 ? 21.513 6.227 -16.109 1.00 61.56 198 GLY A N 1
ATOM 1475 C CA . GLY A 1 198 ? 22.460 6.856 -17.033 1.00 61.56 198 GLY A CA 1
ATOM 1476 C C . GLY A 1 198 ? 22.201 8.346 -17.310 1.00 61.56 198 GLY A C 1
ATOM 1477 O O . GLY A 1 198 ? 22.764 8.891 -18.258 1.00 61.56 198 GLY A O 1
ATOM 1478 N N . ILE A 1 199 ? 21.409 9.041 -16.481 1.00 58.16 199 ILE A N 1
ATOM 1479 C CA . ILE A 1 199 ? 20.975 10.444 -16.678 1.00 58.16 199 ILE A CA 1
ATOM 1480 C C . ILE A 1 199 ? 22.078 11.468 -16.281 1.00 58.16 199 ILE A C 1
ATOM 1482 O O . ILE A 1 199 ? 21.888 12.685 -16.308 1.00 58.16 199 ILE A O 1
ATOM 1486 N N . GLY A 1 200 ? 23.295 11.009 -15.975 1.00 56.09 200 GLY A N 1
ATOM 1487 C CA . GLY A 1 200 ? 24.471 11.865 -15.764 1.00 56.09 200 GLY A CA 1
ATOM 1488 C C . GLY A 1 200 ? 25.095 12.408 -17.066 1.00 56.09 200 GLY A C 1
ATOM 1489 O O . GLY A 1 200 ? 24.760 11.959 -18.162 1.00 56.09 200 GLY A O 1
ATOM 1490 N N . PRO A 1 201 ? 26.044 13.371 -16.999 1.00 48.47 201 PRO A N 1
ATOM 1491 C CA . PRO A 1 201 ? 26.812 13.780 -18.176 1.00 48.47 201 PRO A CA 1
ATOM 1492 C C . PRO A 1 201 ? 27.443 12.531 -18.805 1.00 48.47 201 PRO A C 1
ATOM 1494 O O . PRO A 1 201 ? 28.091 11.776 -18.078 1.00 48.47 201 PRO A O 1
ATOM 1497 N N . PRO A 1 202 ? 27.262 12.300 -20.120 1.00 44.25 202 PRO A N 1
ATOM 1498 C CA . PRO A 1 202 ? 27.521 11.013 -20.752 1.00 44.25 202 PRO A CA 1
ATOM 1499 C C . PRO A 1 202 ? 28.929 10.549 -20.405 1.00 44.25 202 PRO A C 1
ATOM 1501 O O . PRO A 1 202 ? 29.916 11.176 -20.805 1.00 44.25 202 PRO A O 1
ATOM 1504 N N . THR A 1 203 ? 29.025 9.470 -19.633 1.00 42.03 203 THR A N 1
ATOM 1505 C CA . THR A 1 203 ? 30.279 8.837 -19.227 1.00 42.03 203 THR A CA 1
ATOM 1506 C C . THR A 1 203 ? 30.880 8.147 -20.438 1.00 42.03 203 THR A C 1
ATOM 1508 O O . THR A 1 203 ? 30.914 6.933 -20.553 1.00 42.03 203 THR A O 1
ATOM 1511 N N . THR A 1 204 ? 31.421 8.957 -21.349 1.00 42.72 204 THR A N 1
ATOM 1512 C CA . THR A 1 204 ? 31.983 8.553 -22.639 1.00 42.72 204 THR A CA 1
ATOM 1513 C C . THR A 1 204 ? 30.925 7.908 -23.525 1.00 42.72 204 THR A C 1
ATOM 1515 O O . THR A 1 204 ? 30.445 6.817 -23.256 1.00 42.72 204 THR A O 1
ATOM 1518 N N . ALA A 1 205 ? 30.602 8.557 -24.641 1.00 37.28 205 ALA A N 1
ATOM 1519 C CA . ALA A 1 205 ? 29.856 7.921 -25.713 1.00 37.28 205 ALA A CA 1
ATOM 1520 C C . ALA A 1 205 ? 30.584 6.631 -26.145 1.00 37.28 205 ALA A C 1
ATOM 1522 O O . ALA A 1 205 ? 31.476 6.664 -26.996 1.00 37.28 205 ALA A O 1
ATOM 1523 N N . ARG A 1 206 ? 30.214 5.479 -25.569 1.00 42.28 206 ARG A N 1
ATOM 1524 C CA . ARG A 1 206 ? 30.256 4.220 -26.303 1.00 42.28 206 ARG A CA 1
ATOM 1525 C C . ARG A 1 206 ? 29.355 4.504 -27.484 1.00 42.28 206 ARG A C 1
ATOM 1527 O O . ARG A 1 206 ? 28.157 4.674 -27.307 1.00 42.28 206 ARG A O 1
ATOM 1534 N N . GLY A 1 207 ? 29.964 4.737 -28.645 1.00 33.91 207 GLY A N 1
ATOM 1535 C CA . GLY A 1 207 ? 29.221 5.014 -29.861 1.00 33.91 207 GLY A CA 1
ATOM 1536 C C . GLY A 1 207 ? 28.230 3.881 -30.036 1.00 33.91 207 GLY A C 1
ATOM 1537 O O . GLY A 1 207 ? 28.658 2.769 -30.343 1.00 33.91 207 GLY A O 1
ATOM 1538 N N . LEU A 1 208 ? 26.956 4.165 -29.758 1.00 34.56 208 LEU A N 1
ATOM 1539 C CA . LEU A 1 208 ? 25.863 3.235 -29.959 1.00 34.56 208 LEU A CA 1
ATOM 1540 C C . LEU A 1 208 ? 25.963 2.830 -31.425 1.00 34.56 208 LEU A C 1
ATOM 1542 O O . LEU A 1 208 ? 25.773 3.642 -32.337 1.00 34.56 208 LEU A O 1
ATOM 1546 N N . GLN A 1 209 ? 26.404 1.595 -31.655 1.00 39.28 209 GLN A N 1
ATOM 1547 C CA . GLN A 1 209 ? 26.242 0.976 -32.957 1.00 39.28 209 GLN A CA 1
ATOM 1548 C C . GLN A 1 209 ? 24.737 1.023 -33.258 1.00 39.28 209 GLN A C 1
ATOM 1550 O O . GLN A 1 209 ? 23.942 0.941 -32.320 1.00 39.28 209 GLN A O 1
ATOM 1555 N N . PRO A 1 210 ? 24.321 1.183 -34.525 1.00 34.31 210 PRO A N 1
ATOM 1556 C CA . PRO A 1 210 ? 22.911 1.118 -34.874 1.00 34.31 210 PRO A CA 1
ATOM 1557 C C . PRO A 1 210 ? 22.305 -0.137 -34.247 1.00 34.31 210 PRO A C 1
ATOM 1559 O O . PRO A 1 210 ? 22.735 -1.250 -34.562 1.00 34.31 210 PRO A O 1
ATOM 1562 N N . ILE A 1 211 ? 21.354 0.052 -33.333 1.00 39.41 211 ILE A N 1
ATOM 1563 C CA . ILE A 1 211 ? 20.688 -1.052 -32.659 1.00 39.41 211 ILE A CA 1
ATOM 1564 C C . ILE A 1 211 ? 19.897 -1.794 -33.733 1.00 39.41 211 ILE A C 1
ATOM 1566 O O . ILE A 1 211 ? 18.903 -1.301 -34.264 1.00 39.41 211 ILE A O 1
ATOM 1570 N N . PHE A 1 212 ? 20.371 -2.980 -34.104 1.00 37.94 212 PHE A N 1
ATOM 1571 C CA . PHE A 1 212 ? 19.591 -3.895 -34.922 1.00 37.94 212 PHE A CA 1
ATOM 1572 C C . PHE A 1 212 ? 18.453 -4.416 -34.034 1.00 37.94 212 PHE A C 1
ATOM 1574 O O . PHE A 1 212 ? 18.706 -4.870 -32.914 1.00 37.94 212 PHE A O 1
ATOM 1581 N N . LEU A 1 213 ? 17.205 -4.355 -34.509 1.00 39.97 213 LEU A N 1
ATOM 1582 C CA . LEU A 1 213 ? 16.004 -4.831 -33.794 1.00 39.97 213 LEU A CA 1
ATOM 1583 C C . LEU A 1 213 ? 15.949 -6.370 -33.648 1.00 39.97 213 LEU A C 1
ATOM 1585 O O . LEU A 1 213 ? 14.877 -6.959 -33.586 1.00 39.97 213 LEU A O 1
ATOM 1589 N N . GLY A 1 214 ? 17.104 -7.039 -33.617 1.00 40.44 214 GLY A N 1
ATOM 1590 C CA . GLY A 1 214 ? 17.188 -8.492 -33.636 1.00 40.44 214 GLY A CA 1
ATOM 1591 C C . GLY A 1 214 ? 16.561 -9.086 -34.897 1.00 40.44 214 GLY A C 1
ATOM 1592 O O . GLY A 1 214 ? 16.201 -8.395 -35.855 1.00 40.44 214 GLY A O 1
ATOM 1593 N N . LYS A 1 215 ? 16.474 -10.410 -34.924 1.00 40.12 215 LYS A N 1
ATOM 1594 C CA . LYS A 1 215 ? 15.699 -11.152 -35.912 1.00 40.12 215 LYS A CA 1
ATOM 1595 C C . LYS A 1 215 ? 14.575 -11.808 -35.133 1.00 40.12 215 LYS A C 1
ATOM 1597 O O . LYS A 1 215 ? 14.879 -12.521 -34.190 1.00 40.12 215 LYS A O 1
ATOM 1602 N N . ALA A 1 216 ? 13.333 -11.590 -35.558 1.00 45.81 216 ALA A N 1
ATOM 1603 C CA . ALA A 1 216 ? 12.177 -12.318 -35.057 1.00 45.81 216 ALA A CA 1
ATOM 1604 C C . ALA A 1 216 ? 12.479 -13.821 -35.010 1.00 45.81 216 ALA A C 1
ATOM 1606 O O . ALA A 1 216 ? 12.587 -14.461 -36.067 1.00 45.81 216 ALA A O 1
ATOM 1607 N N . LEU A 1 217 ? 12.684 -14.364 -33.811 1.00 44.22 217 LEU A N 1
ATOM 1608 C CA . LEU A 1 217 ? 12.670 -15.802 -33.603 1.00 44.22 217 LEU A CA 1
ATOM 1609 C C . LEU A 1 217 ? 11.189 -16.196 -33.668 1.00 44.22 217 LEU A C 1
ATOM 1611 O O . LEU A 1 217 ? 10.335 -15.514 -33.111 1.00 44.22 217 LEU A O 1
ATOM 1615 N N . GLY A 1 218 ? 10.859 -17.166 -34.525 1.00 47.03 218 GLY A N 1
ATOM 1616 C CA . GLY A 1 218 ? 9.462 -17.510 -34.806 1.00 47.03 218 GLY A CA 1
ATOM 1617 C C . GLY A 1 218 ? 8.712 -17.867 -33.523 1.00 47.03 218 GLY A C 1
ATOM 1618 O O . GLY A 1 218 ? 9.320 -18.457 -32.640 1.00 47.03 218 GLY A O 1
ATOM 1619 N N . ALA A 1 219 ? 7.424 -17.509 -33.462 1.00 45.22 219 ALA A N 1
ATOM 1620 C CA . ALA A 1 219 ? 6.530 -17.686 -32.316 1.00 45.22 219 ALA A CA 1
ATOM 1621 C C . ALA A 1 219 ? 6.801 -18.985 -31.532 1.00 45.22 219 ALA A C 1
ATOM 1623 O O . ALA A 1 219 ? 6.484 -20.078 -32.008 1.00 45.22 219 ALA A O 1
ATOM 1624 N N . GLY A 1 220 ? 7.419 -18.854 -30.356 1.00 52.88 220 GLY A N 1
ATOM 1625 C CA . GLY A 1 220 ? 7.307 -19.860 -29.305 1.00 52.88 220 GLY A CA 1
ATOM 1626 C C . GLY A 1 220 ? 5.876 -19.872 -28.763 1.00 52.88 220 GLY A C 1
ATOM 1627 O O . GLY A 1 220 ? 5.156 -18.881 -28.901 1.00 52.88 220 GLY A O 1
ATOM 1628 N N . ASP A 1 221 ? 5.444 -20.997 -28.192 1.00 50.12 221 ASP A N 1
ATOM 1629 C CA . ASP A 1 221 ? 4.110 -21.141 -27.594 1.00 50.12 221 ASP A CA 1
ATOM 1630 C C . ASP A 1 221 ? 4.007 -20.293 -26.314 1.00 50.12 221 ASP A C 1
ATOM 1632 O O . ASP A 1 221 ? 4.217 -20.766 -25.203 1.00 50.12 221 ASP A O 1
ATOM 1636 N N . CYS A 1 222 ? 3.672 -19.012 -26.463 1.00 54.62 222 CYS A N 1
ATOM 1637 C CA . CYS A 1 222 ? 3.396 -18.117 -25.336 1.00 54.62 222 CYS A CA 1
ATOM 1638 C C . CYS A 1 222 ? 2.064 -18.424 -24.627 1.00 54.62 222 CYS A C 1
ATOM 1640 O O . CYS A 1 222 ? 1.820 -17.883 -23.549 1.00 54.62 222 CYS A O 1
ATOM 1642 N N . GLU A 1 223 ? 1.215 -19.293 -25.199 1.00 51.44 223 GLU A N 1
ATOM 1643 C CA . GLU A 1 223 ? -0.017 -19.766 -24.545 1.00 51.44 223 GLU A CA 1
ATOM 1644 C C . GLU A 1 223 ? 0.275 -20.483 -23.217 1.00 51.44 223 GLU A C 1
ATOM 1646 O O . GLU A 1 223 ? -0.545 -20.400 -22.303 1.00 51.44 223 GLU A O 1
ATOM 1651 N N . ASP A 1 224 ? 1.441 -21.127 -23.084 1.00 55.25 224 ASP A N 1
ATOM 1652 C CA . ASP A 1 224 ? 1.789 -21.892 -21.883 1.00 55.25 224 ASP A CA 1
ATOM 1653 C C . ASP A 1 224 ? 2.325 -21.015 -20.732 1.00 55.25 224 ASP A C 1
ATOM 1655 O O . ASP A 1 224 ? 2.193 -21.412 -19.576 1.00 55.25 224 ASP A O 1
ATOM 1659 N N . ASN A 1 225 ? 2.869 -19.820 -21.012 1.00 51.69 225 ASN A N 1
ATOM 1660 C CA . ASN A 1 225 ? 3.628 -19.044 -20.016 1.00 51.69 225 ASN A CA 1
ATOM 1661 C C . ASN A 1 225 ? 2.908 -17.827 -19.410 1.00 51.69 225 ASN A C 1
ATOM 1663 O O . ASN A 1 225 ? 3.365 -17.341 -18.384 1.00 51.69 225 ASN A O 1
ATOM 1667 N N . HIS A 1 226 ? 1.825 -17.297 -20.001 1.00 55.53 226 HIS A N 1
ATOM 1668 C CA . HIS A 1 226 ? 1.369 -15.943 -19.614 1.00 55.53 226 HIS A CA 1
ATOM 1669 C C . HIS A 1 226 ? -0.124 -15.767 -19.321 1.00 55.53 226 HIS A C 1
ATOM 1671 O O . HIS A 1 226 ? -0.557 -14.646 -19.056 1.00 55.53 226 HIS A O 1
ATOM 1677 N N . GLY A 1 227 ? -0.949 -16.819 -19.398 1.00 54.00 227 GLY A N 1
ATOM 1678 C CA . GLY A 1 227 ? -2.386 -16.754 -19.065 1.00 54.00 227 GLY A CA 1
ATOM 1679 C C . GLY A 1 227 ? -3.228 -15.762 -19.895 1.00 54.00 227 GLY A C 1
ATOM 1680 O O . GLY A 1 227 ? -4.445 -15.669 -19.709 1.00 54.00 227 GLY A O 1
ATOM 1681 N N . ALA A 1 228 ? -2.611 -15.028 -20.822 1.00 53.47 228 ALA A N 1
ATOM 1682 C CA . ALA A 1 228 ? -3.248 -14.067 -21.696 1.00 53.47 228 ALA A CA 1
ATOM 1683 C C . ALA A 1 228 ? -3.761 -14.785 -22.956 1.00 53.47 228 ALA A C 1
ATOM 1685 O O . ALA A 1 228 ? -3.024 -15.533 -23.593 1.00 53.47 228 ALA A O 1
ATOM 1686 N N . PRO A 1 229 ? -5.017 -14.552 -23.374 1.00 51.38 229 PRO A N 1
ATOM 1687 C CA . PRO A 1 229 ? -5.626 -15.239 -24.516 1.00 51.38 229 PRO A CA 1
ATOM 1688 C C . PRO A 1 229 ? -5.110 -14.759 -25.887 1.00 51.38 229 PRO A C 1
ATOM 1690 O O . PRO A 1 229 ? -5.732 -15.068 -26.906 1.00 51.38 229 PRO A O 1
ATOM 1693 N N . ALA A 1 230 ? -4.041 -13.959 -25.934 1.00 57.72 230 ALA A N 1
ATOM 1694 C CA . ALA A 1 230 ? -3.488 -13.411 -27.164 1.00 57.72 230 ALA A CA 1
ATOM 1695 C C . ALA A 1 230 ? -2.125 -14.060 -27.465 1.00 57.72 230 ALA A C 1
ATOM 1697 O O . ALA A 1 230 ? -1.258 -14.071 -26.594 1.00 57.72 230 ALA A O 1
ATOM 1698 N N . PRO A 1 231 ? -1.905 -14.582 -28.685 1.00 59.47 231 PRO A N 1
ATOM 1699 C CA . PRO A 1 231 ? -0.606 -15.116 -29.065 1.00 59.47 231 PRO A CA 1
ATOM 1700 C C . PRO A 1 231 ? 0.418 -13.974 -29.138 1.00 59.47 231 PRO A C 1
ATOM 1702 O O . PRO A 1 231 ? 0.270 -13.042 -29.935 1.00 59.47 231 PRO A O 1
ATOM 1705 N N . CYS A 1 232 ? 1.477 -14.043 -28.331 1.00 61.19 232 CYS A N 1
ATOM 1706 C CA . CYS A 1 232 ? 2.670 -13.233 -28.565 1.00 61.19 232 CYS A CA 1
ATOM 1707 C C . CYS A 1 232 ? 3.331 -13.721 -29.859 1.00 61.19 232 CYS A C 1
ATOM 1709 O O . CYS A 1 232 ? 3.460 -14.923 -30.089 1.00 61.19 232 CYS A O 1
ATOM 1711 N N . VAL A 1 233 ? 3.722 -12.799 -30.739 1.00 64.50 233 VAL A N 1
ATOM 1712 C CA . VAL A 1 233 ? 4.189 -13.163 -32.090 1.00 64.50 233 VAL A CA 1
ATOM 1713 C C . VAL A 1 233 ? 5.670 -12.881 -32.287 1.00 64.50 233 VAL A C 1
ATOM 1715 O O . VAL A 1 233 ? 6.285 -13.455 -33.190 1.00 64.50 233 VAL A O 1
ATOM 1718 N N . LEU A 1 234 ? 6.259 -12.028 -31.449 1.00 76.50 234 LEU A N 1
ATOM 1719 C CA . LEU A 1 234 ? 7.634 -11.601 -31.615 1.00 76.50 234 LEU A CA 1
ATOM 1720 C C . LEU A 1 234 ? 8.363 -11.489 -30.275 1.00 76.50 234 LEU A C 1
ATOM 1722 O O . LEU A 1 234 ? 8.136 -10.552 -29.513 1.00 76.50 234 LEU A O 1
ATOM 1726 N N . GLU A 1 235 ? 9.285 -12.419 -30.050 1.00 80.94 235 GLU A N 1
ATOM 1727 C CA . GLU A 1 235 ? 10.355 -12.280 -29.068 1.00 80.94 235 GLU A CA 1
ATOM 1728 C C . GLU A 1 235 ? 11.465 -11.410 -29.671 1.00 80.94 235 GLU A C 1
ATOM 1730 O O . GLU A 1 235 ? 11.990 -11.687 -30.760 1.00 80.94 235 GLU A O 1
ATOM 1735 N N . VAL A 1 236 ? 11.801 -10.326 -28.981 1.00 83.75 236 VAL A N 1
ATOM 1736 C CA . VAL A 1 236 ? 12.908 -9.438 -29.323 1.00 83.75 236 VAL A CA 1
ATOM 1737 C C . VAL A 1 236 ? 14.030 -9.693 -28.330 1.00 83.75 236 VAL A C 1
ATOM 1739 O O . VAL A 1 236 ? 14.031 -9.148 -27.227 1.00 83.75 236 VAL A O 1
ATOM 1742 N N . THR A 1 237 ? 15.008 -10.495 -28.747 1.00 82.19 237 THR A N 1
ATOM 1743 C CA . THR A 1 237 ? 16.211 -10.727 -27.948 1.00 82.19 237 THR A CA 1
ATOM 1744 C C . THR A 1 237 ? 17.156 -9.529 -28.013 1.00 82.19 237 THR A C 1
ATOM 1746 O O . THR A 1 237 ? 17.310 -8.845 -29.043 1.00 82.19 237 THR A O 1
ATOM 1749 N N . ILE A 1 238 ? 17.816 -9.256 -26.891 1.00 88.31 238 ILE A N 1
ATOM 1750 C CA . ILE A 1 238 ? 18.792 -8.179 -26.759 1.00 88.31 238 ILE A CA 1
ATOM 1751 C C . ILE A 1 238 ? 20.180 -8.815 -26.772 1.00 88.31 238 ILE A C 1
ATOM 1753 O O . ILE A 1 238 ? 20.785 -9.044 -25.736 1.00 88.31 238 ILE A O 1
ATOM 1757 N N . GLY A 1 239 ? 20.707 -9.076 -27.973 1.00 88.19 239 GLY A N 1
ATOM 1758 C CA . GLY A 1 239 ? 21.951 -9.846 -28.130 1.00 88.19 239 GLY A CA 1
ATOM 1759 C C . GLY A 1 239 ? 23.178 -9.312 -27.369 1.00 88.19 239 GLY A C 1
ATOM 1760 O O . GLY A 1 239 ? 24.081 -10.082 -27.066 1.00 88.19 239 GLY A O 1
ATOM 1761 N N . GLU A 1 240 ? 23.222 -8.015 -27.046 1.00 89.75 240 GLU A N 1
ATOM 1762 C CA . GLU A 1 240 ? 24.259 -7.446 -26.169 1.00 89.75 240 GLU A CA 1
ATOM 1763 C C . GLU A 1 240 ? 24.108 -7.885 -24.703 1.00 89.75 240 GLU A C 1
ATOM 1765 O O . GLU A 1 240 ? 25.113 -8.150 -24.051 1.00 89.75 240 GLU A O 1
ATOM 1770 N N . LEU A 1 241 ? 22.876 -8.021 -24.203 1.00 89.75 241 LEU A N 1
ATOM 1771 C CA . LEU A 1 241 ? 22.595 -8.570 -22.877 1.00 89.75 241 LEU A CA 1
ATOM 1772 C C . LEU A 1 241 ? 22.773 -10.089 -22.861 1.00 89.75 241 LEU A C 1
ATOM 1774 O O . LEU A 1 241 ? 23.348 -10.596 -21.905 1.00 89.75 241 LEU A O 1
ATOM 1778 N N . ASP A 1 242 ? 22.401 -10.798 -23.933 1.00 92.06 242 ASP A N 1
ATOM 1779 C CA . ASP A 1 242 ? 22.644 -12.245 -24.047 1.00 92.06 242 ASP A CA 1
ATOM 1780 C C . ASP A 1 242 ? 24.144 -12.577 -23.936 1.00 92.06 242 ASP A C 1
ATOM 1782 O O . ASP A 1 242 ? 24.538 -13.535 -23.270 1.00 92.06 242 ASP A O 1
ATOM 1786 N N . GLU A 1 243 ? 25.007 -11.768 -24.567 1.00 91.94 243 GLU A N 1
ATOM 1787 C CA . GLU A 1 243 ? 26.464 -11.926 -24.474 1.00 91.94 243 GLU A CA 1
ATOM 1788 C C . GLU A 1 243 ? 26.995 -11.618 -23.063 1.00 91.94 243 GLU A C 1
ATOM 1790 O O . GLU A 1 243 ? 27.962 -12.243 -22.621 1.00 91.94 243 GLU A O 1
ATOM 1795 N N . MET A 1 244 ? 26.387 -10.656 -22.360 1.00 90.00 244 MET A N 1
ATOM 1796 C CA . MET A 1 244 ? 26.842 -10.202 -21.043 1.00 90.00 244 MET A CA 1
ATOM 1797 C C . MET A 1 244 ? 26.352 -11.085 -19.892 1.00 90.00 244 MET A C 1
ATOM 1799 O O . MET A 1 244 ? 27.127 -11.347 -18.972 1.00 90.00 244 MET A O 1
ATOM 1803 N N . PHE A 1 245 ? 25.101 -11.538 -19.945 1.00 92.25 245 PHE A N 1
ATOM 1804 C CA . PHE A 1 245 ? 24.393 -12.117 -18.801 1.00 92.25 245 PHE A CA 1
ATOM 1805 C C . PHE A 1 245 ? 23.787 -13.502 -19.070 1.00 92.25 245 PHE A C 1
ATOM 1807 O O . PHE A 1 245 ? 23.356 -14.169 -18.134 1.00 92.25 245 PHE A O 1
ATOM 1814 N N . GLY A 1 246 ? 23.830 -13.981 -20.316 1.00 92.19 246 GLY A N 1
ATOM 1815 C CA . GLY A 1 246 ? 23.301 -15.284 -20.715 1.00 92.19 246 GLY A CA 1
ATOM 1816 C C . GLY A 1 246 ? 22.078 -15.167 -21.621 1.00 92.19 246 GLY A C 1
ATOM 1817 O O . GLY A 1 246 ? 21.268 -14.254 -21.485 1.00 92.19 246 GLY A O 1
ATOM 1818 N N . GLU A 1 247 ? 21.970 -16.104 -22.563 1.00 93.00 247 GLU A N 1
ATOM 1819 C CA . GLU A 1 247 ? 20.899 -16.143 -23.564 1.00 93.00 247 GLU A CA 1
ATOM 1820 C C . GLU A 1 247 ? 19.520 -16.256 -22.904 1.00 93.00 247 GLU A C 1
ATOM 1822 O O . GLU A 1 247 ? 19.294 -17.158 -22.096 1.00 93.00 247 GLU A O 1
ATOM 1827 N N . GLY A 1 248 ? 18.609 -15.350 -23.271 1.00 87.94 248 GLY A N 1
ATOM 1828 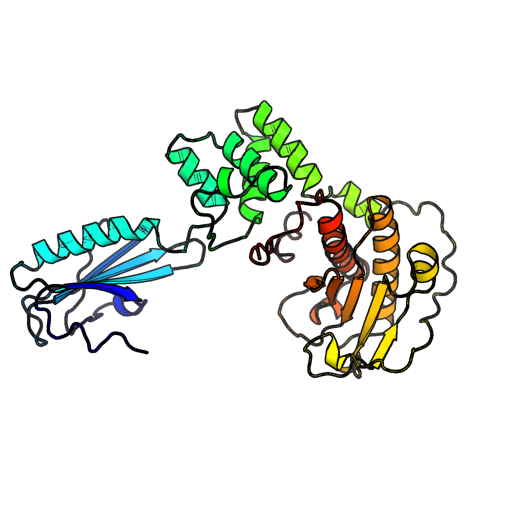C CA . GLY A 1 248 ? 17.211 -15.378 -22.833 1.00 87.94 248 GLY A CA 1
ATOM 1829 C C . GLY A 1 248 ? 16.965 -14.821 -21.431 1.00 87.94 248 GLY A C 1
ATOM 1830 O O . GLY A 1 248 ? 15.824 -14.827 -20.983 1.00 87.94 248 GLY A O 1
ATOM 1831 N N . LYS A 1 249 ? 17.996 -14.304 -20.744 1.00 93.81 249 LYS A N 1
ATOM 1832 C CA . LYS A 1 249 ? 17.820 -13.658 -19.432 1.00 93.81 249 LYS A CA 1
ATOM 1833 C C . LYS A 1 249 ? 16.990 -12.374 -19.525 1.00 93.81 249 LYS A C 1
ATOM 1835 O O . LYS A 1 249 ? 16.299 -12.026 -18.576 1.00 93.81 249 LYS A O 1
ATOM 1840 N N . TYR A 1 250 ? 17.068 -11.668 -20.653 1.00 94.62 250 TYR A N 1
ATOM 1841 C CA . TYR A 1 250 ? 16.367 -10.406 -20.885 1.00 94.62 250 TYR A CA 1
ATOM 1842 C C . TYR A 1 250 ? 15.656 -10.425 -22.232 1.00 94.62 250 TYR A C 1
ATOM 1844 O O . TYR A 1 250 ? 16.306 -10.369 -23.283 1.00 94.62 250 TYR A O 1
ATOM 1852 N N . SER A 1 251 ? 14.327 -10.435 -22.198 1.00 93.00 251 SER A N 1
ATOM 1853 C CA . SER A 1 251 ? 13.511 -10.564 -23.404 1.00 93.00 251 SER A CA 1
ATOM 1854 C C . SER A 1 251 ? 12.381 -9.542 -23.430 1.00 93.00 251 SER A C 1
ATOM 1856 O O . SER A 1 251 ? 11.781 -9.201 -22.409 1.00 93.00 251 SER A O 1
ATOM 1858 N N . ILE A 1 252 ? 12.084 -9.030 -24.627 1.00 92.69 252 ILE A N 1
ATOM 1859 C CA . ILE A 1 252 ? 10.931 -8.157 -24.860 1.00 92.69 252 ILE A CA 1
ATOM 1860 C C . ILE A 1 252 ? 9.942 -8.872 -25.778 1.00 92.69 252 ILE A C 1
ATOM 1862 O O . ILE A 1 252 ? 10.263 -9.217 -26.916 1.00 92.69 252 ILE A O 1
ATOM 1866 N N . TRP A 1 253 ? 8.715 -9.032 -25.302 1.00 88.31 253 TRP A N 1
ATOM 1867 C CA . TRP A 1 253 ? 7.617 -9.702 -25.977 1.00 88.31 253 TRP A CA 1
ATOM 1868 C C . TRP A 1 253 ? 6.650 -8.689 -26.598 1.00 88.31 253 TRP A C 1
ATOM 1870 O O . TRP A 1 253 ? 6.106 -7.788 -25.946 1.00 88.31 253 TRP A O 1
ATOM 1880 N N . VAL A 1 254 ? 6.427 -8.845 -27.901 1.00 83.69 254 VAL A N 1
ATOM 1881 C CA . VAL A 1 254 ? 5.559 -7.986 -28.711 1.00 83.69 254 VAL A CA 1
ATOM 1882 C C . VAL A 1 254 ? 4.379 -8.818 -29.236 1.00 83.69 254 VAL A C 1
ATOM 1884 O O . VAL A 1 254 ? 4.551 -9.763 -30.014 1.00 83.69 254 VAL A O 1
ATOM 1887 N N . GLU A 1 255 ? 3.161 -8.472 -28.809 1.00 78.00 255 GLU A N 1
ATOM 1888 C CA . GLU A 1 255 ? 1.914 -9.089 -29.280 1.00 78.00 255 GLU A CA 1
ATOM 1889 C C . GLU A 1 255 ? 1.596 -8.705 -30.734 1.00 78.00 255 GLU A C 1
ATOM 1891 O O . GLU A 1 255 ? 1.894 -7.598 -31.209 1.00 78.00 255 GLU A O 1
ATOM 1896 N N . GLU A 1 256 ? 0.916 -9.607 -31.449 1.00 72.81 256 GLU A N 1
ATOM 1897 C CA . GLU A 1 256 ? 0.402 -9.289 -32.780 1.00 72.81 256 GLU A CA 1
ATOM 1898 C C . GLU A 1 256 ? -0.590 -8.126 -32.712 1.00 72.81 256 GLU A C 1
ATOM 1900 O O . GLU A 1 256 ? -1.569 -8.146 -31.970 1.00 72.81 256 GLU A O 1
ATOM 1905 N N . GLY A 1 257 ? -0.370 -7.100 -33.532 1.00 71.94 257 GLY A N 1
ATOM 1906 C CA . GLY A 1 257 ? -1.266 -5.951 -33.559 1.00 71.94 257 GLY A CA 1
ATOM 1907 C C . GLY A 1 257 ? -1.050 -4.956 -32.420 1.00 71.94 257 GLY A C 1
ATOM 1908 O O . GLY A 1 257 ? -1.907 -4.101 -32.237 1.00 71.94 257 GLY A O 1
ATOM 1909 N N . GLN A 1 258 ? 0.098 -4.958 -31.732 1.00 74.19 258 GLN A N 1
ATOM 1910 C CA . GLN A 1 258 ? 0.443 -3.894 -30.773 1.00 74.19 258 GLN A CA 1
ATOM 1911 C C . GLN A 1 258 ? 0.321 -2.472 -31.341 1.00 74.19 258 GLN A C 1
ATOM 1913 O O . GLN A 1 258 ? -0.099 -1.551 -30.640 1.00 74.19 258 GLN A O 1
ATOM 1918 N N . SER A 1 259 ? 0.573 -2.293 -32.641 1.00 74.62 259 SER A N 1
ATOM 1919 C CA . SER A 1 259 ? 0.331 -1.020 -33.334 1.00 74.62 259 SER A CA 1
ATOM 1920 C C . SER A 1 259 ? -1.142 -0.585 -33.337 1.00 74.62 259 SER A C 1
ATOM 1922 O O . SER A 1 259 ? -1.429 0.608 -33.411 1.00 74.62 259 SER A O 1
ATOM 1924 N N . GLN A 1 260 ? -2.091 -1.518 -33.200 1.00 72.94 260 GLN A N 1
ATOM 1925 C CA . GLN A 1 260 ? -3.520 -1.227 -33.022 1.00 72.94 260 GLN A CA 1
ATOM 1926 C C . GLN A 1 260 ? -3.824 -0.642 -31.636 1.00 72.94 260 GLN A C 1
ATOM 1928 O O . GLN A 1 260 ? -4.845 0.029 -31.469 1.00 72.94 260 GLN A O 1
ATOM 1933 N N . PHE A 1 261 ? -2.943 -0.864 -30.658 1.00 80.88 261 PHE A N 1
ATOM 1934 C CA . PHE A 1 261 ? -3.063 -0.303 -29.314 1.00 80.88 261 PHE A CA 1
ATOM 1935 C C . PHE A 1 261 ? -2.358 1.049 -29.162 1.00 80.88 261 PHE A C 1
ATOM 1937 O O . PHE A 1 261 ? -2.707 1.780 -28.241 1.00 80.88 261 PHE A O 1
ATOM 1944 N N . GLY A 1 262 ? -1.511 1.431 -30.127 1.00 87.62 262 GLY A N 1
ATOM 1945 C CA . GLY A 1 262 ? -0.812 2.722 -30.184 1.00 87.62 262 GLY A CA 1
ATOM 1946 C C . GLY A 1 262 ? 0.695 2.631 -29.924 1.00 87.62 262 GLY A C 1
ATOM 1947 O O . GLY A 1 262 ? 1.402 3.634 -30.031 1.00 87.62 262 GLY A O 1
ATOM 1948 N N . TRP A 1 263 ? 1.210 1.424 -29.681 1.00 91.62 263 TRP A N 1
ATOM 1949 C CA . TRP A 1 263 ? 2.641 1.157 -29.602 1.00 91.62 263 TRP A CA 1
ATOM 1950 C C . TRP A 1 263 ? 3.323 1.347 -30.964 1.00 91.62 263 TRP A C 1
ATOM 1952 O O . TRP A 1 263 ? 2.749 1.072 -32.019 1.00 91.62 263 TRP A O 1
ATOM 1962 N N . THR A 1 264 ? 4.555 1.854 -30.951 1.00 92.19 264 THR A N 1
ATOM 1963 C CA . THR A 1 264 ? 5.310 2.214 -32.160 1.00 92.19 264 THR A CA 1
ATOM 1964 C C . THR A 1 264 ? 6.711 1.626 -32.083 1.00 92.19 264 THR A C 1
ATOM 1966 O O . THR A 1 264 ? 7.178 1.300 -30.993 1.00 92.19 264 THR A O 1
ATOM 1969 N N . ASP A 1 265 ? 7.414 1.562 -33.214 1.00 90.12 265 ASP A N 1
ATOM 1970 C CA . ASP A 1 265 ? 8.813 1.113 -33.249 1.00 90.12 265 ASP A CA 1
ATOM 1971 C C . ASP A 1 265 ? 9.723 1.960 -32.339 1.00 90.12 265 ASP A C 1
ATOM 1973 O O . ASP A 1 265 ? 10.699 1.448 -31.796 1.00 90.12 265 ASP A O 1
ATOM 1977 N N . ASN A 1 266 ? 9.386 3.240 -32.117 1.00 92.50 266 ASN A N 1
ATOM 1978 C CA . ASN A 1 266 ? 10.111 4.091 -31.171 1.00 92.50 266 ASN A CA 1
ATOM 1979 C C . ASN A 1 266 ? 9.916 3.624 -29.724 1.00 92.50 266 ASN A C 1
ATOM 1981 O O . ASN A 1 266 ? 10.880 3.608 -28.973 1.00 92.50 266 ASN A O 1
ATOM 1985 N N . HIS A 1 267 ? 8.707 3.201 -29.340 1.00 93.69 267 HIS A N 1
ATOM 1986 C CA . HIS A 1 267 ? 8.458 2.668 -27.995 1.00 93.69 267 HIS A CA 1
ATOM 1987 C C . HIS A 1 267 ? 9.243 1.373 -27.757 1.00 93.69 267 HIS A C 1
ATOM 1989 O O . HIS A 1 267 ? 9.820 1.196 -26.689 1.00 93.69 267 HIS A O 1
ATOM 1995 N N . LEU A 1 268 ? 9.330 0.503 -28.771 1.00 92.31 268 LEU A N 1
ATOM 1996 C CA . LEU A 1 268 ? 10.166 -0.699 -28.712 1.00 92.31 268 LEU A CA 1
ATOM 1997 C C . LEU A 1 268 ? 11.655 -0.357 -28.579 1.00 92.31 268 LEU A C 1
ATOM 1999 O O . LEU A 1 268 ? 12.357 -0.968 -27.776 1.00 92.31 268 LEU A O 1
ATOM 2003 N N . LEU A 1 269 ? 12.132 0.637 -29.333 1.00 91.44 269 LEU A N 1
ATOM 2004 C CA . LEU A 1 269 ? 13.506 1.119 -29.222 1.00 91.44 269 LEU A CA 1
ATOM 2005 C C . LEU A 1 269 ? 13.796 1.681 -27.823 1.00 91.44 269 LEU A C 1
ATOM 2007 O O . LEU A 1 269 ? 14.792 1.297 -27.218 1.00 91.44 269 LEU A O 1
ATOM 2011 N N . TRP A 1 270 ? 12.918 2.534 -27.289 1.00 93.81 270 TRP A N 1
ATOM 2012 C CA . TRP A 1 270 ? 13.074 3.105 -25.951 1.00 93.81 270 TRP A CA 1
ATOM 2013 C C . TRP A 1 270 ? 13.055 2.037 -24.861 1.00 93.81 270 TRP A C 1
ATOM 2015 O O . TRP A 1 270 ? 13.852 2.120 -23.932 1.00 93.81 270 TRP A O 1
ATOM 2025 N N . ALA A 1 271 ? 12.186 1.028 -24.985 1.00 94.06 271 ALA A N 1
ATOM 2026 C CA . ALA A 1 271 ? 12.128 -0.084 -24.044 1.00 94.06 271 ALA A CA 1
ATOM 2027 C C . ALA A 1 271 ? 13.416 -0.907 -24.055 1.00 94.06 271 ALA A C 1
ATOM 2029 O O . ALA A 1 271 ? 13.958 -1.210 -22.996 1.00 94.06 271 ALA A O 1
ATOM 2030 N N . LYS A 1 272 ? 13.949 -1.196 -25.247 1.00 93.06 272 LYS A N 1
ATOM 2031 C CA . LYS A 1 272 ? 15.230 -1.884 -25.406 1.00 93.06 272 LYS A CA 1
ATOM 2032 C C . LYS A 1 272 ? 16.382 -1.095 -24.787 1.00 93.06 272 LYS A C 1
ATOM 2034 O O . LYS A 1 272 ? 17.161 -1.664 -24.036 1.00 93.06 272 LYS A O 1
ATOM 2039 N N . GLU A 1 273 ? 16.477 0.203 -25.069 1.00 90.94 273 GLU A N 1
ATOM 2040 C CA . GLU A 1 273 ? 17.515 1.065 -24.491 1.00 90.94 273 GLU A CA 1
ATOM 2041 C C . GLU A 1 273 ? 17.411 1.121 -22.960 1.00 90.94 273 GLU A C 1
ATOM 2043 O O . GLU A 1 273 ? 18.407 0.896 -22.278 1.00 90.94 273 GLU A O 1
ATOM 2048 N N . ALA A 1 274 ? 16.204 1.326 -22.417 1.00 91.25 274 ALA A N 1
ATOM 2049 C CA . ALA A 1 274 ? 15.984 1.354 -20.973 1.00 91.25 274 ALA A CA 1
ATOM 2050 C C . ALA A 1 274 ? 16.307 0.015 -20.302 1.00 91.25 274 ALA A C 1
ATOM 2052 O O . ALA A 1 274 ? 16.946 0.011 -19.252 1.00 91.25 274 ALA A O 1
ATOM 2053 N N . MET A 1 275 ? 15.894 -1.112 -20.894 1.00 94.19 275 MET A N 1
ATOM 2054 C CA . MET A 1 275 ? 16.202 -2.447 -20.379 1.00 94.19 275 MET A CA 1
ATOM 2055 C C . MET A 1 275 ? 17.710 -2.710 -20.408 1.00 94.19 275 MET A C 1
ATOM 2057 O O . MET A 1 275 ? 18.244 -3.149 -19.396 1.00 94.19 275 MET A O 1
ATOM 2061 N N . THR A 1 276 ? 18.409 -2.392 -21.505 1.00 92.44 276 THR A N 1
ATOM 2062 C CA . THR A 1 276 ? 19.870 -2.543 -21.591 1.00 92.44 276 THR A CA 1
ATOM 2063 C C . THR A 1 276 ? 20.584 -1.719 -20.522 1.00 92.44 276 THR A C 1
ATOM 2065 O O . THR A 1 276 ? 21.422 -2.249 -19.793 1.00 92.44 276 THR A O 1
ATOM 2068 N N . GLU A 1 277 ? 20.272 -0.425 -20.420 1.00 88.50 277 GLU A N 1
ATOM 2069 C CA . GLU A 1 277 ? 20.908 0.477 -19.452 1.00 88.50 277 GLU A CA 1
ATOM 2070 C C . GLU A 1 277 ? 20.653 0.015 -18.012 1.00 88.50 277 GLU A C 1
ATOM 2072 O O . GLU A 1 277 ? 21.590 -0.094 -17.219 1.00 88.50 277 GLU A O 1
ATOM 2077 N N . SER A 1 278 ? 19.403 -0.348 -17.715 1.00 89.81 278 SER A N 1
ATOM 2078 C CA . SER A 1 278 ? 18.977 -0.844 -16.406 1.00 89.81 278 SER A CA 1
ATOM 2079 C C . SER A 1 278 ? 19.641 -2.168 -16.047 1.00 89.81 278 SER A C 1
ATOM 2081 O O . SER A 1 278 ? 20.205 -2.281 -14.967 1.00 89.81 278 SER A O 1
ATOM 2083 N N . ALA A 1 279 ? 19.628 -3.157 -16.945 1.00 92.12 279 ALA A N 1
ATOM 2084 C CA . ALA A 1 279 ? 20.243 -4.462 -16.713 1.00 92.12 279 ALA A CA 1
ATOM 2085 C C . ALA A 1 279 ? 21.733 -4.315 -16.388 1.00 92.12 279 ALA A C 1
ATOM 2087 O O . ALA A 1 279 ? 22.199 -4.834 -15.383 1.00 92.12 279 ALA A O 1
ATOM 2088 N N . ILE A 1 280 ? 22.473 -3.518 -17.168 1.00 87.69 280 ILE A N 1
ATOM 2089 C CA . ILE A 1 280 ? 23.897 -3.265 -16.906 1.00 87.69 280 ILE A CA 1
ATOM 2090 C C . ILE A 1 280 ? 24.111 -2.621 -15.532 1.00 87.69 280 ILE A C 1
ATOM 2092 O O . ILE A 1 280 ? 25.058 -2.983 -14.831 1.00 87.69 280 ILE A O 1
ATOM 2096 N N . ALA A 1 281 ? 23.272 -1.652 -15.164 1.00 82.31 281 ALA A N 1
ATOM 2097 C CA . ALA A 1 281 ? 23.386 -0.959 -13.889 1.00 82.31 281 ALA A CA 1
ATOM 2098 C C . ALA A 1 281 ? 23.040 -1.863 -12.696 1.00 82.31 281 ALA A C 1
ATOM 2100 O O . ALA A 1 281 ? 23.757 -1.847 -11.699 1.00 82.31 281 ALA A O 1
ATOM 2101 N N . TYR A 1 282 ? 21.965 -2.644 -12.792 1.00 85.94 282 TYR A N 1
ATOM 2102 C CA . TYR A 1 282 ? 21.464 -3.479 -11.701 1.00 85.94 282 TYR A CA 1
ATOM 2103 C C . TYR A 1 282 ? 22.279 -4.770 -11.527 1.00 85.94 282 TYR A C 1
ATOM 2105 O O . TYR A 1 282 ? 22.620 -5.103 -10.396 1.00 85.94 282 TYR A O 1
ATOM 2113 N N . GLU A 1 283 ? 22.711 -5.425 -12.610 1.00 89.12 283 GLU A N 1
ATOM 2114 C CA . GLU A 1 283 ? 23.581 -6.619 -12.557 1.00 89.12 283 GLU A CA 1
ATOM 2115 C C . GLU A 1 283 ? 24.952 -6.334 -11.918 1.00 89.12 283 GLU A C 1
ATOM 2117 O O . GLU A 1 283 ? 25.624 -7.224 -11.396 1.00 89.12 283 GLU A O 1
ATOM 2122 N N . ALA A 1 284 ? 25.402 -5.074 -11.949 1.00 82.94 284 ALA A N 1
ATOM 2123 C CA . ALA A 1 284 ? 26.632 -4.664 -11.276 1.00 82.94 284 ALA A CA 1
ATOM 2124 C C . ALA A 1 284 ? 26.515 -4.693 -9.739 1.00 82.94 284 ALA A C 1
ATOM 2126 O O . ALA A 1 284 ? 27.538 -4.747 -9.053 1.00 82.94 284 ALA A O 1
ATOM 2127 N N . GLU A 1 285 ? 25.292 -4.650 -9.207 1.00 77.75 285 GLU A N 1
ATOM 2128 C CA . GLU A 1 285 ? 24.995 -4.644 -7.772 1.00 77.75 285 GLU A CA 1
ATOM 2129 C C . GLU A 1 285 ? 24.658 -6.047 -7.235 1.00 77.75 285 GLU A C 1
ATOM 2131 O O . GLU A 1 285 ? 24.799 -6.300 -6.039 1.00 77.75 285 GLU A O 1
ATOM 2136 N N . GLY A 1 286 ? 24.255 -6.969 -8.109 1.00 82.44 286 GLY A N 1
ATOM 2137 C CA . GLY A 1 286 ? 23.907 -8.350 -7.787 1.00 82.44 286 GLY A CA 1
ATOM 2138 C C . GLY A 1 286 ? 23.273 -9.043 -8.990 1.00 82.44 286 GLY A C 1
ATOM 2139 O O . GLY A 1 286 ? 22.836 -8.369 -9.914 1.00 82.44 286 GLY A O 1
ATOM 2140 N N . ASP A 1 287 ? 23.232 -10.376 -8.978 1.00 86.50 287 ASP A N 1
ATOM 2141 C CA . ASP A 1 287 ? 22.609 -11.156 -10.057 1.00 86.50 287 ASP A CA 1
ATOM 2142 C C . ASP A 1 287 ? 21.113 -10.817 -10.135 1.00 86.50 287 ASP A C 1
ATOM 2144 O O . ASP A 1 287 ? 20.412 -10.904 -9.135 1.00 86.50 287 ASP A O 1
ATOM 2148 N N . MET A 1 288 ? 20.604 -10.381 -11.281 1.00 90.31 288 MET A N 1
ATOM 2149 C CA . MET A 1 288 ? 19.164 -10.162 -11.449 1.00 90.31 288 MET A CA 1
ATOM 2150 C C . MET A 1 288 ? 18.426 -11.472 -11.742 1.00 90.31 288 MET A C 1
ATOM 2152 O O . MET A 1 288 ? 19.010 -12.409 -12.287 1.00 90.31 288 MET A O 1
ATOM 2156 N N . LEU A 1 289 ? 17.118 -11.505 -11.465 1.00 89.75 289 LEU A N 1
ATOM 2157 C CA . LEU A 1 289 ? 16.229 -12.530 -12.023 1.00 89.75 289 LEU A CA 1
ATOM 2158 C C . LEU A 1 289 ? 16.205 -12.443 -13.558 1.00 89.75 289 LEU A C 1
ATOM 2160 O O . LEU A 1 289 ? 16.595 -11.421 -14.134 1.00 89.75 289 LEU A O 1
ATOM 2164 N N . ASN A 1 290 ? 15.705 -13.486 -14.223 1.00 93.12 290 ASN A N 1
ATOM 2165 C CA . ASN A 1 290 ? 15.339 -13.345 -15.631 1.00 93.12 290 ASN A CA 1
ATOM 2166 C C . ASN A 1 290 ? 14.223 -12.302 -15.734 1.00 93.12 290 ASN A C 1
ATOM 2168 O O . ASN A 1 290 ? 13.325 -12.272 -14.889 1.00 93.12 290 ASN A O 1
ATOM 2172 N N . VAL A 1 291 ? 14.300 -11.427 -16.734 1.00 94.00 291 VAL A N 1
ATOM 2173 C CA . VAL A 1 291 ? 13.325 -10.361 -16.939 1.00 94.00 291 VAL A CA 1
ATOM 2174 C C . VAL A 1 291 ? 12.678 -10.472 -18.308 1.00 94.00 291 VAL A C 1
ATOM 2176 O O . VAL A 1 291 ? 13.306 -10.226 -19.341 1.00 94.00 291 VAL A O 1
ATOM 2179 N N . ASP A 1 292 ? 11.379 -10.732 -18.286 1.00 93.06 292 ASP A N 1
ATOM 2180 C CA . ASP A 1 292 ? 10.508 -10.709 -19.448 1.00 93.06 292 ASP A CA 1
ATOM 2181 C C . ASP A 1 292 ? 9.647 -9.451 -19.427 1.00 93.06 292 ASP A C 1
ATOM 2183 O O . ASP A 1 292 ? 8.878 -9.215 -18.500 1.00 93.06 292 ASP A O 1
ATOM 2187 N N . MET A 1 293 ? 9.731 -8.631 -20.468 1.00 94.19 293 MET A N 1
ATOM 2188 C CA . MET A 1 293 ? 8.923 -7.419 -20.594 1.00 94.19 293 MET A CA 1
ATOM 2189 C C . MET A 1 293 ? 7.928 -7.549 -21.734 1.00 94.19 293 MET A C 1
ATOM 2191 O O . MET A 1 293 ? 8.298 -7.986 -22.815 1.00 94.19 293 MET A O 1
ATOM 2195 N N . TRP A 1 294 ? 6.691 -7.092 -21.562 1.00 91.38 294 TRP A N 1
ATOM 2196 C CA . TRP A 1 294 ? 5.723 -7.030 -22.658 1.00 91.38 294 TRP A CA 1
ATOM 2197 C C . TRP A 1 294 ? 4.955 -5.718 -22.681 1.00 91.38 294 TRP A C 1
ATOM 2199 O O . TRP A 1 294 ? 4.736 -5.065 -21.659 1.00 91.38 294 TRP A O 1
ATOM 2209 N N . PHE A 1 295 ? 4.487 -5.343 -23.871 1.00 89.50 295 PHE A N 1
ATOM 2210 C CA . PHE A 1 295 ? 3.573 -4.213 -24.007 1.00 89.50 295 PHE A CA 1
ATOM 2211 C C . PHE A 1 295 ? 2.135 -4.692 -23.881 1.00 89.50 295 PHE A C 1
ATOM 2213 O O . PHE A 1 295 ? 1.648 -5.472 -24.701 1.00 89.50 295 PHE A O 1
ATOM 2220 N N . SER A 1 296 ? 1.450 -4.186 -22.864 1.00 82.19 296 SER A N 1
ATOM 2221 C CA . SER A 1 296 ? 0.072 -4.534 -22.572 1.00 82.19 296 SER A CA 1
ATOM 2222 C C . SER A 1 296 ? -0.899 -3.744 -23.450 1.00 82.19 296 SER A C 1
ATOM 2224 O O . SER A 1 296 ? -0.734 -2.546 -23.704 1.00 82.19 296 SER A O 1
ATOM 2226 N N . ALA A 1 297 ? -1.972 -4.409 -23.879 1.00 76.75 297 ALA A N 1
ATOM 2227 C CA . ALA A 1 297 ? -3.143 -3.767 -24.475 1.00 76.75 297 ALA A CA 1
ATOM 2228 C C . ALA A 1 297 ? -4.063 -3.106 -23.426 1.00 76.75 297 ALA A C 1
ATOM 2230 O O . ALA A 1 297 ? -5.070 -2.479 -23.781 1.00 76.75 297 ALA A O 1
ATOM 2231 N N . PHE A 1 298 ? -3.763 -3.270 -22.132 1.00 76.38 298 PHE A N 1
ATOM 2232 C CA . PHE A 1 298 ? -4.598 -2.786 -21.042 1.00 76.38 298 PHE A CA 1
ATOM 2233 C C . PHE A 1 298 ? -4.690 -1.255 -21.053 1.00 76.38 298 PHE A C 1
ATOM 2235 O O . PHE A 1 298 ? -3.696 -0.537 -20.952 1.00 76.38 298 PHE A O 1
ATOM 2242 N N . LYS A 1 299 ? -5.924 -0.750 -21.165 1.00 72.31 299 LYS A N 1
ATOM 2243 C CA . LYS A 1 299 ? -6.262 0.684 -21.143 1.00 72.31 299 LYS A CA 1
ATOM 2244 C C . LYS A 1 299 ? -6.663 1.152 -19.744 1.00 72.31 299 LYS A C 1
ATOM 2246 O O . LYS A 1 299 ? -7.621 1.913 -19.600 1.00 72.31 299 LYS A O 1
ATOM 2251 N N . GLY A 1 300 ? -5.989 0.635 -18.721 1.00 71.31 300 GLY A N 1
ATOM 2252 C CA . GLY A 1 300 ? -6.165 1.109 -17.352 1.00 71.31 300 GLY A CA 1
ATOM 2253 C C . GLY A 1 300 ? -5.787 2.586 -17.213 1.00 71.31 300 GLY A C 1
ATOM 2254 O O . GLY A 1 300 ? -5.202 3.159 -18.130 1.00 71.31 300 GLY A O 1
ATOM 2255 N N . PRO A 1 301 ? -6.108 3.226 -16.081 1.00 71.75 301 PRO A N 1
ATOM 2256 C CA . PRO A 1 301 ? -5.668 4.594 -15.802 1.00 71.75 301 PRO A CA 1
ATOM 2257 C C . PRO A 1 301 ? -4.153 4.706 -15.546 1.00 71.75 301 PRO A C 1
ATOM 2259 O O . PRO A 1 301 ? -3.640 5.817 -15.457 1.00 71.75 301 PRO A O 1
ATOM 2262 N N . HIS A 1 302 ? -3.450 3.580 -15.420 1.00 74.81 302 HIS A N 1
ATOM 2263 C CA . HIS A 1 302 ? -2.057 3.509 -14.989 1.00 74.81 302 HIS A CA 1
ATOM 2264 C C . HIS A 1 302 ? -1.091 3.883 -16.124 1.00 74.81 302 HIS A C 1
ATOM 2266 O O . HIS A 1 302 ? -1.120 3.288 -17.201 1.00 74.81 302 HIS A O 1
ATOM 2272 N N . THR A 1 303 ? -0.222 4.863 -15.877 1.00 80.81 303 THR A N 1
ATOM 2273 C CA . THR A 1 303 ? 0.844 5.333 -16.785 1.00 80.81 303 THR A CA 1
ATOM 2274 C C . THR A 1 303 ? 2.216 4.770 -16.396 1.00 80.81 303 THR A C 1
ATOM 2276 O O . THR A 1 303 ? 3.240 5.409 -16.622 1.00 80.81 303 THR A O 1
ATOM 2279 N N . THR A 1 304 ? 2.246 3.588 -15.781 1.00 87.69 304 THR A N 1
ATOM 2280 C CA . THR A 1 304 ? 3.451 2.997 -15.184 1.00 87.69 304 THR A CA 1
ATOM 2281 C C . THR A 1 304 ? 3.829 1.675 -15.848 1.00 87.69 304 THR A C 1
ATOM 2283 O O . THR A 1 304 ? 3.028 1.065 -16.556 1.00 87.69 304 THR A O 1
ATOM 2286 N N . ALA A 1 305 ? 5.065 1.230 -15.625 1.00 90.75 305 ALA A N 1
ATOM 2287 C CA . ALA A 1 305 ? 5.455 -0.157 -15.849 1.00 90.75 305 ALA A CA 1
ATOM 2288 C C . ALA A 1 305 ? 5.230 -0.938 -14.545 1.00 90.75 305 ALA A C 1
ATOM 2290 O O . ALA A 1 305 ? 5.552 -0.438 -13.465 1.00 90.75 305 ALA A O 1
ATOM 2291 N N . SER A 1 306 ? 4.660 -2.138 -14.626 1.00 88.88 306 SER A N 1
ATOM 2292 C CA . SER A 1 306 ? 4.351 -2.958 -13.449 1.00 88.88 306 SER A CA 1
ATOM 2293 C C . SER A 1 306 ? 5.186 -4.234 -13.449 1.00 88.88 306 SER A C 1
ATOM 2295 O O . SER A 1 306 ? 5.033 -5.022 -14.382 1.00 88.88 306 SER A O 1
ATOM 2297 N N . PRO A 1 307 ? 6.042 -4.452 -12.437 1.00 91.00 307 PRO A N 1
ATOM 2298 C CA . PRO A 1 307 ? 6.686 -5.738 -12.226 1.00 91.00 307 PRO A CA 1
ATOM 2299 C C . PRO A 1 307 ? 5.684 -6.742 -11.629 1.00 91.00 307 PRO A C 1
ATOM 2301 O O . PRO A 1 307 ? 4.823 -6.371 -10.832 1.00 91.00 307 PRO A O 1
ATOM 2304 N N . LEU A 1 308 ? 5.814 -8.006 -12.007 1.00 85.50 308 LEU A N 1
ATOM 2305 C CA . LEU A 1 308 ? 5.148 -9.179 -11.456 1.00 85.50 308 LEU A CA 1
ATOM 2306 C C . LEU A 1 308 ? 6.218 -10.258 -11.245 1.00 85.50 308 LEU A C 1
ATOM 2308 O O . LEU A 1 308 ? 7.199 -10.298 -11.984 1.00 85.50 308 LEU A O 1
ATOM 2312 N N . PHE A 1 309 ? 6.048 -11.121 -10.250 1.00 84.06 309 PHE A N 1
ATOM 2313 C CA . PHE A 1 309 ? 7.004 -12.184 -9.942 1.00 84.06 309 PHE A CA 1
ATOM 2314 C C . PHE A 1 309 ? 6.292 -13.526 -10.019 1.00 84.06 309 PHE A C 1
ATOM 2316 O O . PHE A 1 309 ? 5.278 -13.723 -9.356 1.00 84.06 309 PHE A O 1
ATOM 2323 N N . GLU A 1 310 ? 6.800 -14.443 -10.834 1.00 80.88 310 GLU A N 1
ATOM 2324 C CA . GLU A 1 310 ? 6.214 -15.775 -10.978 1.00 80.88 310 GLU A CA 1
ATOM 2325 C C . GLU A 1 310 ? 7.315 -16.784 -11.307 1.00 80.88 310 GLU A C 1
ATOM 2327 O O . GLU A 1 310 ? 8.180 -16.533 -12.140 1.00 80.88 310 GLU A O 1
ATOM 2332 N N . GLY A 1 311 ? 7.334 -17.923 -10.608 1.00 81.94 311 GLY A N 1
ATOM 2333 C CA . GLY A 1 311 ? 8.267 -19.017 -10.911 1.00 81.94 311 GLY A CA 1
ATOM 2334 C C . GLY A 1 311 ? 9.762 -18.706 -10.734 1.00 81.94 311 GLY A C 1
ATOM 2335 O O . GLY A 1 311 ? 10.586 -19.480 -11.209 1.00 81.94 311 GLY A O 1
ATOM 2336 N N . GLY A 1 312 ? 10.120 -17.614 -10.048 1.00 83.50 312 GLY A N 1
ATOM 2337 C CA . GLY A 1 312 ? 11.508 -17.146 -9.931 1.00 83.50 312 GLY A CA 1
ATOM 2338 C C . GLY A 1 312 ? 11.949 -16.197 -11.050 1.00 83.50 312 GLY A C 1
ATOM 2339 O O . GLY A 1 312 ? 13.089 -15.742 -11.033 1.00 83.50 312 GLY A O 1
ATOM 2340 N N . ASP A 1 313 ? 11.052 -15.854 -11.973 1.00 87.06 313 ASP A N 1
ATOM 2341 C CA . ASP A 1 313 ? 11.277 -14.860 -13.016 1.00 87.06 313 ASP A CA 1
ATOM 2342 C C . ASP A 1 313 ? 10.561 -13.542 -12.671 1.00 87.06 313 ASP A C 1
ATOM 2344 O O . ASP A 1 313 ? 9.602 -13.502 -11.890 1.00 87.06 313 ASP A O 1
ATOM 2348 N N . CYS A 1 314 ? 11.051 -12.442 -13.242 1.00 92.44 314 CYS A N 1
ATOM 2349 C CA . CYS A 1 314 ? 10.432 -11.128 -13.147 1.00 92.44 314 CYS A CA 1
ATOM 2350 C C . CYS A 1 314 ? 9.791 -10.732 -14.476 1.00 92.44 314 CYS A C 1
ATOM 2352 O O . CYS A 1 314 ? 10.389 -10.798 -15.546 1.00 92.44 314 CYS A O 1
ATOM 2354 N N . PHE A 1 315 ? 8.575 -10.230 -14.389 1.00 91.25 315 PHE A N 1
ATOM 2355 C CA . PHE A 1 315 ? 7.692 -9.960 -15.505 1.00 91.25 315 PHE A CA 1
ATOM 2356 C C . PHE A 1 315 ? 7.319 -8.480 -15.499 1.00 91.25 315 PHE A C 1
ATOM 2358 O O . PHE A 1 315 ? 6.743 -8.001 -14.534 1.00 91.25 315 PHE A O 1
ATOM 2365 N N . ILE A 1 316 ? 7.631 -7.720 -16.547 1.00 93.62 316 ILE A N 1
ATOM 2366 C CA . ILE A 1 316 ? 7.339 -6.282 -16.617 1.00 93.62 316 ILE A CA 1
ATOM 2367 C C . ILE A 1 316 ? 6.257 -6.006 -17.661 1.00 93.62 316 ILE A C 1
ATOM 2369 O O . ILE A 1 316 ? 6.498 -6.059 -18.868 1.00 93.62 316 ILE A O 1
ATOM 2373 N N . ALA A 1 317 ? 5.078 -5.599 -17.195 1.00 91.31 317 ALA A N 1
ATOM 2374 C CA . ALA A 1 317 ? 3.992 -5.130 -18.046 1.00 91.31 317 ALA A CA 1
ATOM 2375 C C . ALA A 1 317 ? 4.099 -3.617 -18.296 1.00 91.31 317 ALA A C 1
ATOM 2377 O O . ALA A 1 317 ? 4.032 -2.822 -17.356 1.00 91.31 317 ALA A O 1
ATOM 2378 N N . LEU A 1 318 ? 4.194 -3.196 -19.559 1.00 92.56 318 LEU A N 1
ATOM 2379 C CA . LEU A 1 318 ? 4.100 -1.782 -19.945 1.00 92.56 318 LEU A CA 1
ATOM 2380 C C . LEU A 1 318 ? 2.644 -1.422 -20.257 1.00 92.56 318 LEU A C 1
ATOM 2382 O O . LEU A 1 318 ? 2.067 -1.952 -21.210 1.00 92.56 318 LEU A O 1
ATOM 2386 N N . HIS A 1 319 ? 2.033 -0.528 -19.475 1.00 89.94 319 HIS A N 1
ATOM 2387 C CA . HIS A 1 319 ? 0.618 -0.176 -19.642 1.00 89.94 319 HIS A CA 1
ATOM 2388 C C . HIS A 1 319 ? 0.381 0.772 -20.821 1.00 89.94 319 HIS A C 1
ATOM 2390 O O . HIS A 1 319 ? 1.162 1.688 -21.079 1.00 89.94 319 HIS A O 1
ATOM 2396 N N . GLY A 1 320 ? -0.747 0.589 -21.518 1.00 88.44 320 GLY A N 1
ATOM 2397 C CA . GLY A 1 320 ? -1.095 1.332 -22.735 1.00 88.44 320 GLY A CA 1
ATOM 2398 C C . GLY A 1 320 ? -0.975 2.863 -22.640 1.00 88.44 320 GLY A C 1
ATOM 2399 O O . GLY A 1 320 ? -0.489 3.476 -23.591 1.00 88.44 320 GLY A O 1
ATOM 2400 N N . PRO A 1 321 ? -1.368 3.528 -21.534 1.00 90.75 321 PRO A N 1
ATOM 2401 C CA . PRO A 1 321 ? -1.208 4.976 -21.394 1.00 90.75 321 PRO A CA 1
ATOM 2402 C C . PRO A 1 321 ? 0.232 5.491 -21.520 1.00 90.75 321 PRO A C 1
ATOM 2404 O O . PRO A 1 321 ? 0.395 6.627 -21.973 1.00 90.75 321 PRO A O 1
ATOM 2407 N N . MET A 1 322 ? 1.250 4.670 -21.214 1.00 93.00 322 MET A N 1
ATOM 2408 C CA . MET A 1 322 ? 2.666 5.056 -21.322 1.00 93.00 322 MET A CA 1
ATOM 2409 C C . MET A 1 322 ? 3.072 5.460 -22.746 1.00 93.00 322 MET A C 1
ATOM 2411 O O . MET A 1 322 ? 4.035 6.195 -22.926 1.00 93.00 322 MET A O 1
ATOM 2415 N N . GLN A 1 323 ? 2.330 5.035 -23.773 1.00 92.44 323 GLN A N 1
ATOM 2416 C CA . GLN A 1 323 ? 2.584 5.423 -25.167 1.00 92.44 323 GLN A CA 1
ATOM 2417 C C . GLN A 1 323 ? 2.476 6.936 -25.433 1.00 92.44 323 GLN A C 1
ATOM 2419 O O . GLN A 1 323 ? 2.809 7.400 -26.521 1.00 92.44 323 GLN A O 1
ATOM 2424 N N . ASN A 1 324 ? 1.901 7.693 -24.494 1.00 92.31 324 ASN A N 1
ATOM 2425 C CA . ASN A 1 324 ? 1.766 9.144 -24.598 1.00 92.31 324 ASN A CA 1
ATOM 2426 C C . ASN A 1 324 ? 2.842 9.892 -23.798 1.00 92.31 324 ASN A C 1
ATOM 2428 O O . ASN A 1 324 ? 2.839 11.123 -23.809 1.00 92.31 324 ASN A O 1
ATOM 2432 N N . GLU A 1 325 ? 3.715 9.171 -23.095 1.00 91.88 325 GLU A N 1
ATOM 2433 C CA . GLU A 1 325 ? 4.774 9.753 -22.278 1.00 91.88 325 GLU A CA 1
ATOM 2434 C C . GLU A 1 325 ? 5.945 10.226 -23.142 1.00 91.88 325 GLU A C 1
ATOM 2436 O O . GLU A 1 325 ? 6.199 9.725 -24.242 1.00 91.88 325 GLU A O 1
ATOM 2441 N N . GLU A 1 326 ? 6.688 11.206 -22.629 1.00 92.88 326 GLU A N 1
ATOM 2442 C CA . GLU A 1 326 ? 7.970 11.576 -23.222 1.00 92.88 326 GLU A CA 1
ATOM 2443 C C . GLU A 1 326 ? 8.996 10.450 -23.024 1.00 92.88 326 GLU A C 1
ATOM 2445 O O . GLU A 1 326 ? 8.947 9.715 -22.037 1.00 92.88 326 GLU A O 1
ATOM 2450 N N . GLU A 1 327 ? 9.963 10.338 -23.941 1.00 91.06 327 GLU A N 1
ATOM 2451 C CA . GLU A 1 327 ? 10.990 9.284 -23.934 1.00 91.06 327 GLU A CA 1
ATOM 2452 C C . GLU A 1 327 ? 11.658 9.106 -22.562 1.00 91.06 327 GLU A C 1
ATOM 2454 O O . GLU A 1 327 ? 11.807 7.984 -22.084 1.00 91.06 327 GLU A O 1
ATOM 2459 N N . SER A 1 328 ? 12.043 10.205 -21.910 1.00 83.56 328 SER A N 1
ATOM 2460 C CA . SER A 1 328 ? 12.702 10.167 -20.602 1.00 83.56 328 SER A CA 1
ATOM 2461 C C . SER A 1 328 ? 11.814 9.553 -19.520 1.00 83.56 328 SER A C 1
ATOM 2463 O O . SER A 1 328 ? 12.279 8.710 -18.758 1.00 83.56 328 SER A O 1
ATOM 2465 N N . VAL A 1 329 ? 10.534 9.931 -19.478 1.00 84.88 329 VAL A N 1
ATOM 2466 C CA . VAL A 1 329 ? 9.554 9.411 -18.512 1.00 84.88 329 VAL A CA 1
ATOM 2467 C C . VAL A 1 329 ? 9.242 7.943 -18.804 1.00 84.88 329 VAL A C 1
ATOM 2469 O O . VAL A 1 329 ? 9.156 7.125 -17.888 1.00 84.88 329 VAL A O 1
ATOM 2472 N N . PHE A 1 330 ? 9.132 7.580 -20.082 1.00 92.06 330 PHE A N 1
ATOM 2473 C CA . PHE A 1 330 ? 8.930 6.201 -20.514 1.00 92.06 330 PHE A CA 1
ATOM 2474 C C . PHE A 1 330 ? 10.072 5.287 -20.043 1.00 92.06 330 PHE A C 1
ATOM 2476 O O . PHE A 1 330 ? 9.834 4.274 -19.383 1.00 92.06 330 PHE A O 1
ATOM 2483 N N . LYS A 1 331 ? 11.321 5.679 -20.326 1.00 89.75 331 LYS A N 1
ATOM 2484 C CA . LYS A 1 331 ? 12.519 4.930 -19.919 1.00 89.75 331 LYS A CA 1
ATOM 2485 C C . LYS A 1 331 ? 12.663 4.856 -18.400 1.00 89.75 331 LYS A C 1
ATOM 2487 O O . LYS A 1 331 ? 13.011 3.803 -17.875 1.00 89.75 331 LYS A O 1
ATOM 2492 N N . GLN A 1 332 ? 12.342 5.936 -17.690 1.00 83.31 332 GLN A N 1
ATOM 2493 C CA . GLN A 1 332 ? 12.393 5.966 -16.230 1.00 83.31 332 GLN A CA 1
ATOM 2494 C C . GLN A 1 332 ? 11.403 4.985 -15.588 1.00 83.31 332 GLN A C 1
ATOM 2496 O O . GLN A 1 332 ? 11.761 4.309 -14.627 1.00 83.31 332 GLN A O 1
ATOM 2501 N N . ASN A 1 333 ? 10.184 4.867 -16.123 1.00 89.50 333 ASN A N 1
ATOM 2502 C CA . ASN A 1 333 ? 9.212 3.881 -15.641 1.00 89.50 333 ASN A CA 1
ATOM 2503 C C . ASN A 1 333 ? 9.733 2.446 -15.802 1.00 89.50 333 ASN A C 1
ATOM 2505 O O . ASN A 1 333 ? 9.586 1.632 -14.893 1.00 89.50 333 ASN A O 1
ATOM 2509 N N . ILE A 1 334 ? 10.382 2.148 -16.930 1.00 93.50 334 ILE A N 1
ATOM 2510 C CA . ILE A 1 334 ? 11.009 0.842 -17.163 1.00 93.50 334 ILE A CA 1
ATOM 2511 C C . ILE A 1 334 ? 12.145 0.594 -16.176 1.00 93.50 334 ILE A C 1
ATOM 2513 O O . ILE A 1 334 ? 12.179 -0.465 -15.556 1.00 93.50 334 ILE A O 1
ATOM 2517 N N . ALA A 1 335 ? 13.041 1.564 -15.990 1.00 88.69 335 ALA A N 1
ATOM 2518 C CA . ALA A 1 335 ? 14.130 1.443 -15.027 1.00 88.69 335 ALA A CA 1
ATOM 2519 C C . ALA A 1 335 ? 13.603 1.202 -13.603 1.00 88.69 335 ALA A C 1
ATOM 2521 O O . ALA A 1 335 ? 14.117 0.344 -12.891 1.00 88.69 335 ALA A O 1
ATOM 2522 N N . ALA A 1 336 ? 12.523 1.884 -13.208 1.00 85.19 336 ALA A N 1
ATOM 2523 C CA . ALA A 1 336 ? 11.876 1.663 -11.919 1.00 85.19 336 ALA A CA 1
ATOM 2524 C C . ALA A 1 336 ? 11.336 0.228 -11.778 1.00 85.19 336 ALA A C 1
ATOM 2526 O O . ALA A 1 336 ? 11.595 -0.419 -10.767 1.00 85.19 336 ALA A O 1
ATOM 2527 N N . ALA A 1 337 ? 10.643 -0.302 -12.791 1.00 91.62 337 ALA A N 1
ATOM 2528 C CA . ALA A 1 337 ? 10.170 -1.688 -12.773 1.00 91.62 337 ALA A CA 1
ATOM 2529 C C . ALA A 1 337 ? 11.330 -2.704 -12.746 1.00 91.62 337 ALA A C 1
ATOM 2531 O O . ALA A 1 337 ? 11.287 -3.666 -11.986 1.00 91.62 337 ALA A O 1
ATOM 2532 N N . MET A 1 338 ? 12.403 -2.452 -13.502 1.00 92.69 338 MET A N 1
ATOM 2533 C CA . MET A 1 338 ? 13.630 -3.259 -13.480 1.00 92.69 338 MET A CA 1
ATOM 2534 C C . MET A 1 338 ? 14.306 -3.252 -12.103 1.00 92.69 338 MET A C 1
ATOM 2536 O O . MET A 1 338 ? 14.820 -4.283 -11.674 1.00 92.69 338 MET A O 1
ATOM 2540 N N . ALA A 1 339 ? 14.278 -2.125 -11.384 1.00 86.62 339 ALA A N 1
ATOM 2541 C CA . ALA A 1 339 ? 14.812 -2.044 -10.027 1.00 86.62 339 ALA A CA 1
ATOM 2542 C C . ALA A 1 339 ? 14.102 -3.028 -9.089 1.00 86.62 339 ALA A C 1
ATOM 2544 O O . ALA A 1 339 ? 14.765 -3.698 -8.301 1.00 86.62 339 ALA A O 1
ATOM 2545 N N . HIS A 1 340 ? 12.776 -3.170 -9.211 1.00 85.38 340 HIS A N 1
ATOM 2546 C CA . HIS A 1 340 ? 12.029 -4.171 -8.449 1.00 85.38 340 HIS A CA 1
ATOM 2547 C C . HIS A 1 340 ? 12.485 -5.595 -8.779 1.00 85.38 340 HIS A C 1
ATOM 2549 O O . HIS A 1 340 ? 12.642 -6.389 -7.859 1.00 85.38 340 HIS A O 1
ATOM 2555 N N . CYS A 1 341 ? 12.786 -5.904 -10.044 1.00 89.06 341 CYS A N 1
ATOM 2556 C CA . CYS A 1 341 ? 13.315 -7.214 -10.437 1.00 89.06 341 CYS A CA 1
ATOM 2557 C C . CYS A 1 341 ? 14.683 -7.549 -9.818 1.00 89.06 341 CYS A C 1
ATOM 2559 O O . CYS A 1 341 ? 15.038 -8.720 -9.716 1.00 89.06 341 CYS A O 1
ATOM 2561 N N . ALA A 1 342 ? 15.458 -6.542 -9.402 1.00 85.06 342 ALA A N 1
ATOM 2562 C CA . ALA A 1 342 ? 16.744 -6.743 -8.737 1.00 85.06 342 ALA A CA 1
ATOM 2563 C C . ALA A 1 342 ? 16.608 -6.985 -7.220 1.00 85.06 342 ALA A C 1
ATOM 2565 O O . ALA A 1 342 ? 17.505 -7.560 -6.606 1.00 85.06 342 ALA A O 1
ATOM 2566 N N . LEU A 1 343 ? 15.504 -6.553 -6.593 1.00 76.44 343 LEU A N 1
ATOM 2567 C CA . LEU A 1 343 ? 15.345 -6.586 -5.133 1.00 76.44 343 LEU A CA 1
ATOM 2568 C C . LEU A 1 343 ? 15.314 -7.999 -4.520 1.00 76.44 343 LEU A C 1
ATOM 2570 O O . LEU A 1 343 ? 15.975 -8.172 -3.494 1.00 76.44 343 LEU A O 1
ATOM 2574 N N . PRO A 1 344 ? 14.633 -9.013 -5.100 1.00 66.25 344 PRO A N 1
ATOM 2575 C CA . PRO A 1 344 ? 14.593 -10.357 -4.517 1.00 66.25 344 PRO A CA 1
ATOM 2576 C C . PRO A 1 344 ? 15.974 -10.995 -4.331 1.00 66.25 344 PRO A C 1
ATOM 2578 O O . PRO A 1 344 ? 16.154 -11.794 -3.420 1.00 66.25 344 PRO A O 1
ATOM 2581 N N . VAL A 1 345 ? 16.968 -10.608 -5.138 1.00 55.59 345 VAL A N 1
ATOM 2582 C CA . VAL A 1 345 ? 18.347 -11.118 -5.022 1.00 55.59 345 VAL A CA 1
ATOM 2583 C C . VAL A 1 345 ? 19.195 -10.311 -4.028 1.00 55.59 345 VAL A C 1
ATOM 2585 O O . VAL A 1 345 ? 20.200 -10.796 -3.509 1.00 55.59 345 VAL A O 1
ATOM 2588 N N . LEU A 1 346 ? 18.777 -9.085 -3.703 1.00 45.66 346 LEU A N 1
ATOM 2589 C CA . LEU A 1 346 ? 19.412 -8.247 -2.680 1.00 45.66 346 LEU A CA 1
ATOM 2590 C C . LEU A 1 346 ? 18.912 -8.559 -1.257 1.00 45.66 346 LEU A C 1
ATOM 2592 O O . LEU A 1 346 ? 19.517 -8.113 -0.272 1.00 45.66 346 LEU A O 1
ATOM 2596 N N . ALA A 1 347 ? 17.829 -9.328 -1.132 1.00 42.94 347 ALA A N 1
ATOM 2597 C CA . ALA A 1 347 ? 17.442 -9.957 0.120 1.00 42.94 347 ALA A CA 1
ATOM 2598 C C . ALA A 1 347 ? 18.357 -11.175 0.370 1.00 42.94 347 ALA A C 1
ATOM 2600 O O . ALA A 1 347 ? 18.576 -11.973 -0.541 1.00 42.94 347 ALA A O 1
ATOM 2601 N N . PRO A 1 348 ? 18.953 -11.333 1.569 1.00 39.41 348 PRO A N 1
ATOM 2602 C CA . PRO A 1 348 ? 19.716 -12.539 1.872 1.00 39.41 348 PRO A CA 1
ATOM 2603 C C . PRO A 1 348 ? 18.804 -13.764 1.692 1.00 39.41 348 PRO A C 1
ATOM 2605 O O . PRO A 1 348 ? 17.631 -13.673 2.051 1.00 39.41 348 PRO A O 1
ATOM 2608 N N . PRO A 1 349 ? 19.307 -14.892 1.157 1.00 45.59 349 PRO A N 1
ATOM 2609 C CA . PRO A 1 349 ? 18.497 -16.091 0.980 1.00 45.59 349 PRO A CA 1
ATOM 2610 C C . PRO A 1 349 ? 17.957 -16.530 2.345 1.00 45.59 349 PRO A C 1
ATOM 2612 O O . PRO A 1 349 ? 18.706 -17.046 3.178 1.00 45.59 349 PRO A O 1
ATOM 2615 N N . GLY A 1 350 ? 16.672 -16.268 2.586 1.00 45.12 350 GLY A N 1
ATOM 2616 C CA . GLY A 1 350 ? 15.917 -16.906 3.654 1.00 45.12 350 GLY A CA 1
ATOM 2617 C C . GLY A 1 350 ? 15.854 -18.397 3.349 1.00 45.12 350 GLY A C 1
ATOM 2618 O O . GLY A 1 350 ? 15.739 -18.780 2.187 1.00 45.12 350 GLY A O 1
ATOM 2619 N N . GLU A 1 351 ? 16.026 -19.233 4.371 1.00 39.91 351 GLU A N 1
ATOM 2620 C CA . GLU A 1 351 ? 16.049 -20.688 4.227 1.00 39.91 351 GLU A CA 1
ATOM 2621 C C . GLU A 1 351 ? 14.825 -21.176 3.429 1.00 39.91 351 GLU A C 1
ATOM 2623 O O . GLU A 1 351 ? 13.686 -21.074 3.882 1.00 39.91 351 GLU A O 1
ATOM 2628 N N . GLU A 1 352 ? 15.075 -21.707 2.227 1.00 53.41 352 GLU A N 1
ATOM 2629 C CA . GLU A 1 352 ? 14.117 -22.531 1.495 1.00 53.41 352 GLU A CA 1
ATOM 2630 C C . GLU A 1 352 ? 13.711 -23.708 2.394 1.00 53.41 352 GLU A C 1
ATOM 2632 O O . GLU A 1 352 ? 14.543 -24.570 2.669 1.00 53.41 352 GLU A O 1
ATOM 2637 N N . GLU A 1 353 ? 12.465 -23.736 2.874 1.00 41.75 353 GLU A N 1
ATOM 2638 C CA . GLU A 1 353 ? 11.593 -24.925 2.921 1.00 41.75 353 GLU A CA 1
ATOM 2639 C C . GLU A 1 353 ? 10.313 -24.632 3.730 1.00 41.75 353 GLU A C 1
ATOM 2641 O O . GLU A 1 353 ? 10.271 -24.739 4.957 1.00 41.75 353 GLU A O 1
ATOM 2646 N N . GLY A 1 354 ? 9.228 -24.320 3.017 1.00 34.44 354 GLY A N 1
ATOM 2647 C CA . GLY A 1 354 ? 7.870 -24.284 3.556 1.00 34.44 354 GLY A CA 1
ATOM 2648 C C . GLY A 1 354 ? 6.898 -23.619 2.583 1.00 34.44 354 GLY A C 1
ATOM 2649 O O . GLY A 1 354 ? 6.833 -22.398 2.546 1.00 34.44 354 GLY A O 1
ATOM 2650 N N . ASP A 1 355 ? 6.156 -24.428 1.824 1.00 38.62 355 ASP A N 1
ATOM 2651 C CA . ASP A 1 355 ? 5.209 -24.089 0.738 1.00 38.62 355 ASP A CA 1
ATOM 2652 C C . ASP A 1 355 ? 4.052 -23.099 1.072 1.00 38.62 355 ASP A C 1
ATOM 2654 O O . ASP A 1 355 ? 3.085 -23.047 0.322 1.00 38.62 355 ASP A O 1
ATOM 2658 N N . ASP A 1 356 ? 4.093 -22.297 2.145 1.00 32.84 356 ASP A N 1
ATOM 2659 C CA . ASP A 1 356 ? 2.902 -21.572 2.641 1.00 32.84 356 ASP A CA 1
ATOM 2660 C C . ASP A 1 356 ? 3.090 -20.072 2.995 1.00 32.84 356 ASP A C 1
ATOM 2662 O O . ASP A 1 356 ? 2.226 -19.500 3.660 1.00 32.84 356 ASP A O 1
ATOM 2666 N N . CYS A 1 357 ? 4.151 -19.381 2.555 1.00 29.11 357 CYS A N 1
ATOM 2667 C CA . CYS A 1 357 ? 4.296 -17.929 2.797 1.00 29.11 357 CYS A CA 1
ATOM 2668 C C . CYS A 1 357 ? 4.258 -17.086 1.508 1.00 29.11 357 CYS A C 1
ATOM 2670 O O . CYS A 1 357 ? 5.278 -16.568 1.061 1.00 29.11 357 CYS A O 1
ATOM 2672 N N . GLU A 1 358 ? 3.059 -16.887 0.952 1.00 33.19 358 GLU A N 1
ATOM 2673 C CA . GLU A 1 358 ? 2.742 -15.743 0.077 1.00 33.19 358 GLU A CA 1
ATOM 2674 C C . GLU A 1 358 ? 2.656 -14.470 0.946 1.00 33.19 358 GLU A C 1
ATOM 2676 O O . GLU A 1 358 ? 1.589 -14.096 1.433 1.00 33.19 358 GLU A O 1
ATOM 2681 N N . ILE A 1 359 ? 3.784 -13.799 1.193 1.00 34.28 359 ILE A N 1
ATOM 2682 C CA . ILE A 1 359 ? 3.774 -12.379 1.577 1.00 34.28 359 ILE A CA 1
ATOM 2683 C C . ILE A 1 359 ? 4.367 -11.608 0.403 1.00 34.28 359 ILE A C 1
ATOM 2685 O O . ILE A 1 359 ? 5.550 -11.274 0.384 1.00 34.28 359 ILE A O 1
ATOM 2689 N N . ASP A 1 360 ? 3.523 -11.337 -0.590 1.00 38.16 360 ASP A N 1
ATOM 2690 C CA . ASP A 1 360 ? 3.824 -10.370 -1.640 1.00 38.16 360 ASP A CA 1
ATOM 2691 C C . ASP A 1 360 ? 3.809 -8.967 -1.027 1.00 38.16 360 ASP A C 1
ATOM 2693 O O . ASP A 1 360 ? 2.757 -8.357 -0.809 1.00 38.16 360 ASP A O 1
ATOM 2697 N N . ILE A 1 361 ? 4.993 -8.426 -0.734 1.00 39.22 361 ILE A N 1
ATOM 2698 C CA . ILE A 1 361 ? 5.146 -7.000 -0.436 1.00 39.22 361 ILE A CA 1
ATOM 2699 C C . ILE A 1 361 ? 5.003 -6.242 -1.762 1.00 39.22 361 ILE A C 1
ATOM 2701 O O . ILE A 1 361 ? 5.976 -5.877 -2.422 1.00 39.22 361 ILE A O 1
ATOM 2705 N N . CYS A 1 362 ? 3.757 -5.997 -2.162 1.00 37.69 362 CYS A N 1
ATOM 2706 C CA . CYS A 1 362 ? 3.422 -5.094 -3.254 1.00 37.69 362 CYS A CA 1
ATOM 2707 C C . CYS A 1 362 ? 3.675 -3.645 -2.815 1.00 37.69 362 CYS A C 1
ATOM 2709 O O . CYS A 1 362 ? 2.767 -2.951 -2.358 1.00 37.69 362 CYS A O 1
ATOM 2711 N N . LEU A 1 363 ? 4.904 -3.151 -2.981 1.00 41.09 363 LEU A N 1
ATOM 2712 C CA . LEU A 1 363 ? 5.139 -1.707 -3.015 1.00 41.09 363 LEU A CA 1
ATOM 2713 C C . LEU A 1 363 ? 4.424 -1.161 -4.256 1.00 41.09 363 LEU A C 1
ATOM 2715 O O . LEU A 1 363 ? 4.890 -1.356 -5.379 1.00 41.09 363 LEU A O 1
ATOM 2719 N N . SER A 1 364 ? 3.262 -0.528 -4.076 1.00 37.59 364 SER A N 1
ATOM 2720 C CA . SER A 1 364 ? 2.507 0.005 -5.210 1.00 37.59 364 SER A CA 1
ATOM 2721 C C . SER A 1 364 ? 3.350 1.053 -5.953 1.00 37.59 364 SER A C 1
ATOM 2723 O O . SER A 1 364 ? 3.769 2.075 -5.403 1.00 37.59 364 SER A O 1
ATOM 2725 N N . SER A 1 365 ? 3.627 0.793 -7.232 1.00 37.91 365 SER A N 1
ATOM 2726 C CA . SER A 1 365 ? 4.420 1.676 -8.101 1.00 37.91 365 SER A CA 1
ATOM 2727 C C . SER A 1 365 ? 3.738 3.027 -8.370 1.00 37.91 365 SER A C 1
ATOM 2729 O O . SER A 1 365 ? 4.371 3.959 -8.866 1.00 37.91 365 SER A O 1
ATOM 2731 N N . GLU A 1 366 ? 2.457 3.160 -8.014 1.00 40.16 366 GLU A N 1
ATOM 2732 C CA . GLU A 1 366 ? 1.603 4.306 -8.338 1.00 40.16 366 GLU A CA 1
ATOM 2733 C C . GLU A 1 366 ? 1.872 5.559 -7.499 1.00 40.16 366 GLU A C 1
ATOM 2735 O O . GLU A 1 366 ? 1.568 6.663 -7.951 1.00 40.16 366 GLU A O 1
ATOM 2740 N N . PHE A 1 367 ? 2.477 5.430 -6.314 1.00 38.12 367 PHE A N 1
ATOM 2741 C CA . PHE A 1 367 ? 2.631 6.562 -5.389 1.00 38.12 367 PHE A CA 1
ATOM 2742 C C . PHE A 1 367 ? 4.074 6.947 -5.059 1.00 38.12 367 PHE A C 1
ATOM 2744 O O . PHE A 1 367 ? 4.296 7.999 -4.457 1.00 38.12 367 PHE A O 1
ATOM 2751 N N . PHE A 1 368 ? 5.070 6.181 -5.512 1.00 38.81 368 PHE A N 1
ATOM 2752 C CA . PHE A 1 368 ? 6.478 6.498 -5.240 1.00 38.81 368 PHE A CA 1
ATOM 2753 C C . PHE A 1 368 ? 6.975 7.775 -5.942 1.00 38.81 368 PHE A C 1
ATOM 2755 O O . PHE A 1 368 ? 7.956 8.377 -5.506 1.00 38.81 368 PHE A O 1
ATOM 2762 N N . TRP A 1 369 ? 6.294 8.230 -6.998 1.00 40.81 369 TRP A N 1
ATOM 2763 C CA . TRP A 1 369 ? 6.846 9.233 -7.914 1.00 40.81 369 TRP A CA 1
ATOM 2764 C C . TRP A 1 369 ? 6.239 10.645 -7.876 1.00 40.81 369 TRP A C 1
ATOM 2766 O O . TRP A 1 369 ? 7.012 11.580 -8.094 1.00 40.81 369 TRP A O 1
ATOM 2776 N N . PRO A 1 370 ? 4.960 10.899 -7.516 1.00 28.03 370 PRO A N 1
ATOM 2777 C CA . PRO A 1 370 ? 4.479 12.280 -7.392 1.00 28.03 370 PRO A CA 1
ATOM 2778 C C . PRO A 1 370 ? 5.128 13.059 -6.235 1.00 28.03 370 PRO A C 1
ATOM 2780 O O . PRO A 1 370 ? 5.005 14.277 -6.181 1.00 28.03 370 PRO A O 1
ATOM 2783 N N . VAL A 1 371 ? 5.787 12.374 -5.291 1.00 31.48 371 VAL A N 1
ATOM 2784 C CA . VAL A 1 371 ? 6.383 12.983 -4.085 1.00 31.48 371 VAL A CA 1
ATOM 2785 C C . VAL A 1 371 ? 7.890 13.264 -4.253 1.00 31.48 371 VAL A C 1
ATOM 2787 O O . VAL A 1 371 ? 8.489 13.932 -3.414 1.00 31.48 371 VAL A O 1
ATOM 2790 N N . LEU A 1 372 ? 8.518 12.804 -5.343 1.00 34.47 372 LEU A N 1
ATOM 2791 C CA . LEU A 1 372 ? 9.958 12.980 -5.604 1.00 34.47 372 LEU A CA 1
ATOM 2792 C C . LEU A 1 372 ? 10.291 13.993 -6.722 1.00 34.47 372 LEU A C 1
ATOM 2794 O O . LEU A 1 372 ? 11.476 14.170 -7.022 1.00 34.47 372 LEU A O 1
ATOM 2798 N N . PHE A 1 373 ? 9.296 14.694 -7.285 1.00 34.16 373 PHE A N 1
ATOM 2799 C CA . PHE A 1 373 ? 9.480 15.702 -8.344 1.00 34.16 373 PHE A CA 1
ATOM 2800 C C . PHE A 1 373 ? 8.794 17.041 -8.075 1.00 34.16 373 PHE A C 1
ATOM 2802 O O . PHE A 1 373 ? 7.601 17.045 -7.700 1.00 34.16 373 PHE A O 1
#